Protein AF-A0A1X7SWB5-F1 (afdb_monomer)

Foldseek 3Di:
DVVVVLLVVVVPPVPDDDDDWDWDDDPVVRDIDIDGPDDDDDDDDDDPPVVVVVVVVVVVVVVLVVLSVVLVVVVVDDDPSVVVVVVVVVVVVVVVVVVVVPDPFAAFLQRVCVVPVPDAFAWGWHQFPLGIDTWTWAQDDFPNDGGDTDQDDADVLPVPGDAPPQWDWDDDPSDTDTAHDDDPDQDHDKDWRFLSRRKDQKDKDFDWAWDFFAWQAADLDADDLDPRGSGADFKFKWWDVVTAGFAEEHEAREQQAQAVQQQRRGHLQFPNHPCVVRDRPRRPLRYAYAYLHHDNPNDTGGGDTSPVDIGQQLPPGYPGCNRRSVRPRTRMGMGGHPDIDRIIIMMD

Mean predicted aligned error: 14.78 Å

Secondary structure (DSSP, 8-state):
-HHHHHHHHHTGGG-SS---EEEEEETTTTEEEEEES-------S--TTHHHHHHHHHHHHHHHHHHHHHHHHHTTS-THHHHHHHHHHHHHHHHHHHHSTTSPPPS-HHHHHHH-TTPPSEEEEEEETTEEEEEEEE-S-BTTB--EEP-----TTSTT--PPTTEEEEEETTEEEEEEPP-SS-----EEE--TT--EEEEEE---EEEES---SB--SS----TTS--BSEEEEEETTTTEEEEEEEEPS-SS--GGGT-TTS-TTSTT-SGGGTS-TTTTT-EEEE-----SSS---TT-EEEEEEETSS-S--TT-HHHHT-TTTT-EEEEEEEEE-PPEEE-

pLDDT: mean 79.22, std 22.51, range [33.06, 98.5]

Organism: Amphimedon queenslandica (NCBI:txid400682)

Structure (mmCIF, N/CA/C/O backbone):
data_AF-A0A1X7SWB5-F1
#
_entry.id   AF-A0A1X7SWB5-F1
#
loop_
_atom_site.group_PDB
_atom_site.id
_atom_site.type_symbol
_atom_site.label_atom_id
_atom_site.label_alt_id
_atom_site.label_comp_id
_atom_site.label_asym_id
_atom_site.label_entity_id
_atom_site.label_seq_id
_atom_site.pdbx_PDB_ins_code
_atom_site.Cartn_x
_atom_site.Cartn_y
_atom_site.Cartn_z
_atom_site.occupancy
_atom_site.B_iso_or_equiv
_atom_site.auth_seq_id
_atom_site.auth_comp_id
_atom_site.auth_asym_id
_atom_site.auth_atom_id
_atom_site.pdbx_PDB_model_num
ATOM 1 N N . MET A 1 1 ? 8.456 -14.130 52.427 1.00 37.34 1 MET A N 1
ATOM 2 C CA . MET A 1 1 ? 7.992 -13.916 51.036 1.00 37.34 1 MET A CA 1
ATOM 3 C C . MET A 1 1 ? 6.495 -13.653 50.953 1.00 37.34 1 MET A C 1
ATOM 5 O O . MET A 1 1 ? 6.145 -12.618 50.414 1.00 37.34 1 MET A O 1
ATOM 9 N N . LEU A 1 2 ? 5.621 -14.484 51.538 1.00 33.75 2 LEU A N 1
ATOM 10 C CA . LEU A 1 2 ? 4.165 -14.252 51.505 1.00 33.75 2 LEU A CA 1
ATOM 11 C C . LEU A 1 2 ? 3.734 -12.944 52.208 1.00 33.75 2 LEU A C 1
ATOM 13 O O . LEU A 1 2 ? 2.933 -12.200 51.666 1.00 33.75 2 LEU A O 1
ATOM 17 N N . SER A 1 3 ? 4.354 -12.592 53.343 1.00 36.94 3 SER A N 1
ATOM 18 C CA . SER A 1 3 ? 4.097 -11.319 54.051 1.00 36.94 3 SER A CA 1
ATOM 19 C C . SER A 1 3 ? 4.558 -10.071 53.269 1.00 36.94 3 SER A C 1
ATOM 21 O O . SER A 1 3 ? 3.894 -9.043 53.307 1.00 36.94 3 SER A O 1
ATOM 23 N N . LEU A 1 4 ? 5.640 -10.177 52.479 1.00 37.78 4 LEU A N 1
ATOM 24 C CA . LEU A 1 4 ? 6.082 -9.103 51.571 1.00 37.78 4 LEU A CA 1
ATOM 25 C C . LEU A 1 4 ? 5.166 -8.968 50.347 1.00 37.78 4 LEU A C 1
ATOM 27 O O . LEU A 1 4 ? 4.948 -7.859 49.875 1.00 37.78 4 LEU A O 1
ATOM 31 N N . LEU A 1 5 ? 4.618 -10.082 49.852 1.00 40.25 5 LEU A N 1
ATOM 32 C CA . LEU A 1 5 ? 3.669 -10.090 48.739 1.00 40.25 5 LEU A CA 1
ATOM 33 C C . LEU A 1 5 ? 2.317 -9.494 49.166 1.00 40.25 5 LEU A C 1
ATOM 35 O O . LEU A 1 5 ? 1.750 -8.685 48.445 1.00 40.25 5 LEU A O 1
ATOM 39 N N . ILE A 1 6 ? 1.852 -9.821 50.376 1.00 42.06 6 ILE A N 1
ATOM 40 C CA . ILE A 1 6 ? 0.628 -9.267 50.974 1.00 42.06 6 ILE A CA 1
ATOM 41 C C . ILE A 1 6 ? 0.789 -7.768 51.288 1.00 42.06 6 ILE A C 1
ATOM 43 O O . ILE A 1 6 ? -0.136 -7.004 51.030 1.00 42.06 6 ILE A O 1
ATOM 47 N N . LEU A 1 7 ? 1.959 -7.314 51.764 1.00 40.66 7 LEU A N 1
ATOM 48 C CA . LEU A 1 7 ? 2.229 -5.878 51.953 1.00 40.66 7 LEU A CA 1
ATOM 49 C C . LEU A 1 7 ? 2.340 -5.115 50.622 1.00 40.66 7 LEU A C 1
ATOM 51 O O . LEU A 1 7 ? 1.860 -3.990 50.531 1.00 40.66 7 LEU A O 1
ATOM 55 N N . ALA A 1 8 ? 2.931 -5.719 49.586 1.00 42.25 8 ALA A N 1
ATOM 56 C CA . ALA A 1 8 ? 2.998 -5.118 48.253 1.00 42.25 8 ALA A CA 1
ATOM 57 C C . ALA A 1 8 ? 1.601 -4.967 47.626 1.00 42.25 8 ALA A C 1
ATOM 59 O O . ALA A 1 8 ? 1.303 -3.931 47.038 1.00 42.25 8 ALA A O 1
ATOM 60 N N . ILE A 1 9 ? 0.721 -5.955 47.818 1.00 44.81 9 ILE A N 1
ATOM 61 C CA . ILE A 1 9 ? -0.681 -5.914 47.372 1.00 44.81 9 ILE A CA 1
ATOM 62 C C . ILE A 1 9 ? -1.503 -4.910 48.201 1.00 44.81 9 ILE A C 1
ATOM 64 O O . ILE A 1 9 ? -2.340 -4.208 47.641 1.00 44.81 9 ILE A O 1
ATOM 68 N N . ALA A 1 10 ? -1.225 -4.754 49.500 1.00 42.19 10 ALA A N 1
ATOM 69 C CA . ALA A 1 10 ? -1.857 -3.733 50.345 1.00 42.19 10 ALA A CA 1
ATOM 70 C C . ALA A 1 10 ? -1.461 -2.287 49.970 1.00 42.19 10 ALA A C 1
ATOM 72 O O . ALA A 1 10 ? -2.202 -1.358 50.284 1.00 42.19 10 ALA A O 1
ATOM 73 N N . CYS A 1 11 ? -0.335 -2.093 49.272 1.00 38.53 11 CYS A N 1
ATOM 74 C CA . CYS A 1 11 ? 0.102 -0.794 48.745 1.00 38.53 11 CYS A CA 1
ATOM 75 C C . CYS A 1 11 ? -0.384 -0.499 47.312 1.00 38.53 11 CYS A C 1
ATOM 77 O O . CYS A 1 11 ? -0.235 0.629 46.843 1.00 38.53 11 CYS A O 1
ATOM 79 N N . LEU A 1 12 ? -0.981 -1.469 46.608 1.00 41.03 12 LEU A N 1
ATOM 80 C CA . LEU A 1 12 ? -1.538 -1.267 45.265 1.00 41.03 12 LEU A CA 1
ATOM 81 C C . LEU A 1 12 ? -2.794 -0.360 45.172 1.00 41.03 12 LEU A C 1
ATOM 83 O O . LEU A 1 12 ? -2.977 0.225 44.104 1.00 41.03 12 LEU A O 1
ATOM 87 N N . PRO A 1 13 ? -3.648 -0.158 46.205 1.00 41.66 13 PRO A N 1
ATOM 88 C CA . PRO A 1 13 ? -4.885 0.613 46.033 1.00 41.66 13 PRO A CA 1
ATOM 89 C C . PRO A 1 13 ? -4.724 2.135 45.903 1.00 41.66 13 PRO A C 1
ATOM 91 O O . PRO A 1 13 ? -5.730 2.820 45.759 1.00 41.66 13 PRO A O 1
ATOM 94 N N . GLN A 1 14 ? -3.515 2.704 45.960 1.00 43.91 14 GLN A N 1
ATOM 95 C CA . GLN A 1 14 ? -3.323 4.162 45.826 1.00 43.91 14 GLN A CA 1
ATOM 96 C C . GLN A 1 14 ? -2.801 4.608 44.453 1.00 43.91 14 GLN A C 1
ATOM 98 O O . GLN A 1 14 ? -2.403 5.755 44.274 1.00 43.91 14 GLN A O 1
ATOM 103 N N . PHE A 1 15 ? -2.867 3.725 43.455 1.00 37.31 15 PHE A N 1
ATOM 104 C CA . PHE A 1 15 ? -2.502 4.007 42.067 1.00 37.31 15 PHE A CA 1
ATOM 105 C C . PHE A 1 15 ? -3.704 4.377 41.183 1.00 37.31 15 PHE A C 1
ATOM 107 O O . PHE A 1 15 ? -3.764 3.946 40.040 1.00 37.31 15 PHE A O 1
ATOM 114 N N . ILE A 1 16 ? -4.679 5.166 41.649 1.00 36.00 16 ILE A N 1
ATOM 115 C CA . ILE A 1 16 ? -5.687 5.728 40.733 1.00 36.00 16 ILE A CA 1
ATOM 116 C C . ILE A 1 16 ? -5.974 7.193 41.086 1.00 36.00 16 ILE A C 1
ATOM 118 O O . ILE A 1 16 ? -6.486 7.506 42.154 1.00 36.00 16 ILE A O 1
ATOM 122 N N . SER A 1 17 ? -5.681 8.054 40.105 1.00 35.78 17 SER A N 1
ATOM 123 C CA . SER A 1 17 ? -6.083 9.459 39.954 1.00 35.78 17 SER A CA 1
ATOM 124 C C . SER A 1 17 ? -5.256 10.544 40.666 1.00 35.78 17 SER A C 1
ATOM 126 O O . SER A 1 17 ? -5.430 10.846 41.840 1.00 35.78 17 SER A O 1
ATOM 128 N N . SER A 1 18 ? -4.445 11.231 39.849 1.00 39.56 18 SER A N 1
ATOM 129 C CA . SER A 1 18 ? -4.150 12.675 39.910 1.00 39.56 18 SER A CA 1
ATOM 130 C C . SER A 1 18 ? -3.742 13.285 41.262 1.00 39.56 18 SER A C 1
ATOM 132 O O . SER A 1 18 ? -4.597 13.804 41.975 1.00 39.56 18 SER A O 1
ATOM 134 N N . SER A 1 19 ? -2.442 13.356 41.576 1.00 41.44 19 SER A N 1
ATOM 135 C CA . SER A 1 19 ? -1.805 14.524 42.236 1.00 41.44 19 SER A CA 1
ATOM 136 C C . SER A 1 19 ? -0.319 14.288 42.546 1.00 41.44 19 SER A C 1
ATOM 138 O O . SER A 1 19 ? 0.142 13.155 42.643 1.00 41.44 19 SER A O 1
ATOM 140 N N . ASN A 1 20 ? 0.426 15.393 42.672 1.00 43.00 20 ASN A N 1
ATOM 141 C CA . ASN A 1 20 ? 1.856 15.495 42.992 1.00 43.00 20 ASN A CA 1
ATOM 142 C C . ASN A 1 20 ? 2.214 14.910 44.379 1.00 43.00 20 ASN A C 1
ATOM 144 O O . ASN A 1 20 ? 2.550 15.652 45.306 1.00 43.00 20 ASN A O 1
ATOM 148 N N . LEU A 1 21 ? 2.136 13.587 44.530 1.00 40.03 21 LEU A N 1
ATOM 149 C CA . LEU A 1 21 ? 2.588 12.852 45.710 1.00 40.03 21 LEU A CA 1
ATOM 150 C C . LEU A 1 21 ? 3.984 12.268 45.465 1.00 40.03 21 LEU A C 1
ATOM 152 O O . LEU A 1 21 ? 4.168 11.429 44.584 1.00 40.03 21 LEU A O 1
ATOM 156 N N . ALA A 1 22 ? 4.959 12.676 46.277 1.00 39.06 22 ALA A N 1
ATOM 157 C CA . ALA A 1 22 ? 6.242 11.984 46.376 1.00 39.06 22 ALA A CA 1
ATOM 158 C C . ALA A 1 22 ? 6.175 10.954 47.514 1.00 39.06 22 ALA A C 1
ATOM 160 O O . ALA A 1 22 ? 5.740 11.278 48.624 1.00 39.06 22 ALA A O 1
ATOM 161 N N . LEU A 1 23 ? 6.595 9.719 47.224 1.00 46.09 23 LEU A N 1
ATOM 162 C CA . LEU A 1 23 ? 6.609 8.595 48.161 1.00 46.09 23 LEU A CA 1
ATOM 163 C C . LEU A 1 23 ? 8.049 8.189 48.478 1.00 46.09 23 LEU A C 1
ATOM 165 O O . LEU A 1 23 ? 8.860 8.019 47.566 1.00 46.09 23 LEU A O 1
ATOM 169 N N . THR A 1 24 ? 8.337 7.962 49.760 1.00 41.62 24 THR A N 1
ATOM 170 C CA . THR A 1 24 ? 9.624 7.422 50.221 1.00 41.62 24 THR A CA 1
ATOM 171 C C . THR A 1 24 ? 9.372 6.201 51.101 1.00 41.62 24 THR A C 1
ATOM 173 O O . THR A 1 24 ? 8.530 6.243 52.000 1.00 41.62 24 THR A O 1
ATOM 176 N N . PHE A 1 25 ? 10.088 5.105 50.834 1.00 43.41 25 PHE A N 1
ATOM 177 C CA . PHE A 1 25 ? 9.959 3.843 51.565 1.00 43.41 25 PHE A CA 1
ATOM 178 C C . PHE A 1 25 ? 11.136 3.632 52.521 1.00 43.41 25 PHE A C 1
ATOM 180 O O . PHE A 1 25 ? 12.290 3.672 52.091 1.00 43.41 25 PHE A O 1
ATOM 187 N N . ASP A 1 26 ? 10.836 3.358 53.794 1.00 45.94 26 ASP A N 1
ATOM 188 C CA . ASP A 1 26 ? 11.818 2.894 54.777 1.00 45.94 26 ASP A CA 1
ATOM 189 C C . ASP A 1 26 ? 11.627 1.393 55.044 1.00 45.94 26 ASP A C 1
ATOM 191 O O . ASP A 1 26 ? 10.731 0.961 55.778 1.00 45.94 26 ASP A O 1
ATOM 195 N N . ALA A 1 27 ? 12.508 0.598 54.434 1.00 36.53 27 ALA A N 1
ATOM 196 C CA . ALA A 1 27 ? 12.509 -0.858 54.518 1.00 36.53 27 ALA A CA 1
ATOM 197 C C . ALA A 1 27 ? 12.850 -1.402 55.914 1.00 36.53 27 ALA A C 1
ATOM 199 O O . ALA A 1 27 ? 12.531 -2.554 56.203 1.00 36.53 27 ALA A O 1
ATOM 200 N N . ALA A 1 28 ? 13.504 -0.615 56.775 1.00 38.19 28 ALA A N 1
ATOM 201 C CA . ALA A 1 28 ? 13.901 -1.068 58.107 1.00 38.19 28 ALA A CA 1
ATOM 202 C C . ALA A 1 28 ? 12.726 -1.040 59.093 1.00 38.19 28 ALA A C 1
ATOM 204 O O . ALA A 1 28 ? 12.646 -1.881 59.987 1.00 38.19 28 ALA A O 1
ATOM 205 N N . ASN A 1 29 ? 11.796 -0.104 58.895 1.00 46.31 29 ASN A N 1
ATOM 206 C CA . ASN A 1 29 ? 10.676 0.135 59.803 1.00 46.31 29 ASN A CA 1
ATOM 207 C C . ASN A 1 29 ? 9.313 -0.277 59.226 1.00 46.31 29 ASN A C 1
ATOM 209 O O . ASN A 1 29 ? 8.300 -0.152 59.911 1.00 46.31 29 ASN A O 1
ATOM 213 N N . ASN A 1 30 ? 9.271 -0.793 57.990 1.00 47.59 30 ASN A N 1
ATOM 214 C CA . ASN A 1 30 ? 8.039 -1.143 57.269 1.00 47.59 30 ASN A CA 1
ATOM 215 C C . ASN A 1 30 ? 7.021 0.012 57.216 1.00 47.59 30 ASN A C 1
ATOM 217 O O . ASN A 1 30 ? 5.810 -0.204 57.282 1.00 47.59 30 ASN A O 1
ATOM 221 N N . THR A 1 31 ? 7.512 1.244 57.096 1.00 38.72 31 THR A N 1
ATOM 222 C CA . THR A 1 31 ? 6.690 2.459 57.060 1.00 38.72 31 THR A CA 1
ATOM 223 C C . THR A 1 31 ? 6.744 3.115 55.687 1.00 38.72 31 THR A C 1
ATOM 225 O O . THR A 1 31 ? 7.818 3.288 55.109 1.00 38.72 31 THR A O 1
ATOM 228 N N . CYS A 1 32 ? 5.573 3.501 55.178 1.00 39.19 32 CYS A N 1
ATOM 229 C CA . CYS A 1 32 ? 5.425 4.301 53.964 1.00 39.19 32 CYS A CA 1
ATOM 230 C C . CYS A 1 32 ? 4.983 5.716 54.340 1.00 39.19 32 CYS A C 1
ATOM 232 O O . CYS A 1 32 ? 4.024 5.877 55.097 1.00 39.19 32 CYS A O 1
ATOM 234 N N . THR A 1 33 ? 5.647 6.729 53.786 1.00 41.75 33 THR A N 1
ATOM 235 C CA . THR A 1 33 ? 5.309 8.137 54.026 1.00 41.75 33 THR A CA 1
ATOM 236 C C . THR A 1 33 ? 4.978 8.824 52.708 1.00 41.75 33 THR A C 1
ATOM 238 O O . THR A 1 33 ? 5.730 8.720 51.738 1.00 41.75 33 THR A O 1
ATOM 241 N N . ALA A 1 34 ? 3.853 9.538 52.685 1.00 42.00 34 ALA A N 1
ATOM 242 C CA . ALA A 1 34 ? 3.392 10.321 51.545 1.00 42.00 34 ALA A CA 1
ATOM 243 C C . ALA A 1 34 ? 3.387 11.812 51.897 1.00 42.00 34 ALA A C 1
ATOM 245 O O . ALA A 1 34 ? 2.926 12.189 52.975 1.00 42.00 34 ALA A O 1
ATOM 246 N N . ALA A 1 35 ? 3.867 12.662 50.986 1.00 39.84 35 ALA A N 1
ATOM 247 C CA . ALA A 1 35 ? 3.796 14.116 51.123 1.00 39.84 35 ALA A CA 1
ATOM 248 C C . ALA A 1 35 ? 3.040 14.746 49.933 1.00 39.84 35 ALA A C 1
ATOM 250 O O . ALA A 1 35 ? 3.448 14.568 48.785 1.00 39.84 35 ALA A O 1
ATOM 251 N N . CYS A 1 36 ? 1.958 15.495 50.215 1.00 39.06 36 CYS A N 1
ATOM 252 C CA . CYS A 1 36 ? 1.241 16.358 49.253 1.00 39.06 36 CYS A CA 1
ATOM 253 C C . CYS A 1 36 ? 1.856 17.765 49.297 1.00 39.06 36 CYS A C 1
ATOM 255 O O . CYS A 1 36 ? 1.872 18.384 50.358 1.00 39.06 36 CYS A O 1
ATOM 257 N N . THR A 1 37 ? 2.347 18.296 48.172 1.00 42.38 37 THR A N 1
ATOM 258 C CA . THR A 1 37 ? 2.946 19.650 48.131 1.00 42.38 37 THR A CA 1
ATOM 259 C C . THR A 1 37 ? 1.948 20.776 47.850 1.00 42.38 37 THR A C 1
ATOM 261 O O . THR A 1 37 ? 2.285 21.931 48.079 1.00 42.38 37 THR A O 1
ATOM 264 N N . THR A 1 38 ? 0.715 20.491 47.417 1.00 43.03 38 THR A N 1
ATOM 265 C CA . THR A 1 38 ? -0.339 21.511 47.227 1.00 43.03 38 THR A CA 1
ATOM 266 C C . THR A 1 38 ? -1.734 20.899 47.373 1.00 43.03 38 THR A C 1
ATOM 268 O O . THR A 1 38 ? -2.339 20.447 46.410 1.00 43.03 38 THR A O 1
ATOM 271 N N . CYS A 1 39 ? -2.260 20.892 48.593 1.00 35.34 39 CYS A N 1
ATOM 272 C CA . CYS A 1 39 ? -3.653 20.560 48.866 1.00 35.34 39 CYS A CA 1
ATOM 273 C C . CYS A 1 39 ? -4.305 21.844 49.422 1.00 35.34 39 CYS A C 1
ATOM 275 O O . CYS A 1 39 ? -4.281 22.091 50.623 1.00 35.34 39 CYS A O 1
ATOM 277 N N . GLY A 1 40 ? -4.745 22.734 48.524 1.00 33.09 40 GLY A N 1
ATOM 278 C CA . GLY A 1 40 ? -5.444 23.971 48.876 1.00 33.09 40 GLY A CA 1
ATOM 279 C C . GLY A 1 40 ? -6.948 23.731 48.952 1.00 33.09 40 GLY A C 1
ATOM 280 O O . GLY A 1 40 ? -7.553 23.349 47.951 1.00 33.09 40 GLY A O 1
ATOM 281 N N . ASP A 1 41 ? -7.536 23.964 50.124 1.00 38.12 41 ASP A N 1
ATOM 282 C CA . ASP A 1 41 ? -8.984 23.951 50.328 1.00 38.12 41 ASP A CA 1
ATOM 283 C C . ASP A 1 41 ? -9.657 24.971 49.401 1.00 38.12 41 ASP A C 1
ATOM 285 O O . ASP A 1 41 ? -9.478 26.181 49.549 1.00 38.12 41 ASP A O 1
ATOM 289 N N . THR A 1 42 ? -10.479 24.499 48.468 1.00 33.06 42 THR A N 1
ATOM 290 C CA . THR A 1 42 ? -11.517 25.334 47.857 1.00 33.06 42 THR A CA 1
ATOM 291 C C . THR A 1 42 ? -12.845 24.607 47.934 1.00 33.06 42 THR A C 1
ATOM 293 O O . THR A 1 42 ? -13.011 23.473 47.494 1.00 33.06 42 THR A O 1
ATOM 296 N N . SER A 1 43 ? -13.771 25.277 48.605 1.00 39.16 43 SER A N 1
ATOM 297 C CA . SER A 1 43 ? -15.124 24.839 48.865 1.00 39.16 43 SER A CA 1
ATOM 298 C C . SER A 1 43 ? -16.061 25.223 47.721 1.00 39.16 43 SER A C 1
ATOM 300 O O . SER A 1 43 ? -15.905 26.261 47.083 1.00 39.16 43 SER A O 1
ATOM 302 N N . ASN A 1 44 ? -17.104 24.401 47.627 1.00 36.50 44 ASN A N 1
ATOM 303 C CA . ASN A 1 44 ? -18.472 24.677 47.201 1.00 36.50 44 ASN A CA 1
ATOM 304 C C . ASN A 1 44 ? -18.962 24.321 45.788 1.00 36.50 44 ASN A C 1
ATOM 306 O O . ASN A 1 44 ? -18.436 24.729 44.759 1.00 36.50 44 ASN A O 1
ATOM 310 N N . THR A 1 45 ? -20.143 23.694 45.885 1.00 40.00 45 THR A N 1
ATOM 311 C CA . THR A 1 45 ? -21.288 23.546 44.977 1.00 40.00 45 THR A CA 1
ATOM 312 C C . THR A 1 45 ? -21.305 22.367 43.994 1.00 40.00 45 THR A C 1
ATOM 314 O O . THR A 1 45 ? -20.424 22.213 43.163 1.00 40.00 45 THR A O 1
ATOM 317 N N . ASP A 1 46 ? -22.382 21.576 44.147 1.00 36.16 46 ASP A N 1
ATOM 318 C CA . ASP A 1 46 ? -22.921 20.491 43.305 1.00 36.16 46 ASP A CA 1
ATOM 319 C C . ASP A 1 46 ? -22.448 19.046 43.565 1.00 36.16 46 ASP A C 1
ATOM 321 O O . ASP A 1 46 ? -21.763 18.439 42.749 1.00 36.16 46 ASP A O 1
ATOM 325 N N . ALA A 1 47 ? -22.870 18.435 44.687 1.00 35.59 47 ALA A N 1
ATOM 326 C CA . ALA A 1 47 ? -22.632 17.001 44.937 1.00 35.59 47 ALA A CA 1
ATOM 327 C C . ALA A 1 47 ? -23.555 16.357 46.004 1.00 35.59 47 ALA A C 1
ATOM 329 O O . ALA A 1 47 ? -23.058 15.715 46.928 1.00 35.59 47 ALA A O 1
ATOM 330 N N . SER A 1 48 ? -24.889 16.494 45.940 1.00 42.75 48 SER A N 1
ATOM 331 C CA . SER A 1 48 ? -25.745 15.800 46.934 1.00 42.75 48 SER A CA 1
ATOM 332 C C . SER A 1 48 ? -25.959 14.306 46.652 1.00 42.75 48 SER A C 1
ATOM 334 O O . SER A 1 48 ? -26.306 13.591 47.582 1.00 42.75 48 SER A O 1
ATOM 336 N N . ASN A 1 49 ? -25.711 13.818 45.427 1.00 43.78 49 ASN A N 1
ATOM 337 C CA . ASN A 1 49 ? -25.744 12.376 45.126 1.00 43.78 49 ASN A CA 1
ATOM 338 C C . ASN A 1 49 ? -24.354 11.726 45.274 1.00 43.78 49 ASN A C 1
ATOM 340 O O . ASN A 1 49 ? -24.225 10.714 45.951 1.00 43.78 49 ASN A O 1
ATOM 344 N N . ASN A 1 50 ? -23.285 12.385 44.804 1.00 42.75 50 ASN A N 1
ATOM 345 C CA . ASN A 1 50 ? -21.913 11.861 44.928 1.00 42.75 50 ASN A CA 1
ATOM 346 C C . ASN A 1 50 ? -21.427 11.731 46.384 1.00 42.75 50 ASN A C 1
ATOM 348 O O . ASN A 1 50 ? -20.544 10.928 46.676 1.00 42.75 50 ASN A O 1
ATOM 352 N N . GLY A 1 51 ? -21.969 12.527 47.313 1.00 41.31 51 GLY A N 1
ATOM 353 C CA . GLY A 1 51 ? -21.600 12.454 48.728 1.00 41.31 51 GLY A CA 1
ATOM 354 C C . GLY A 1 51 ? -22.069 11.167 49.410 1.00 41.31 51 GLY A C 1
ATOM 355 O O . GLY A 1 51 ? -21.373 10.661 50.287 1.00 41.31 51 GLY A O 1
ATOM 356 N N . GLN A 1 52 ? -23.217 10.627 48.999 1.00 44.53 52 GLN A N 1
ATOM 357 C CA . GLN A 1 52 ? -23.778 9.397 49.560 1.00 44.53 52 GLN A CA 1
ATOM 358 C C . GLN A 1 52 ? -23.038 8.168 49.012 1.00 44.53 52 GLN A C 1
ATOM 360 O O . GLN A 1 52 ? -22.638 7.297 49.784 1.00 44.53 52 GLN A O 1
ATOM 365 N N . ASP A 1 53 ? -22.713 8.193 47.720 1.00 45.25 53 ASP A N 1
ATOM 366 C CA . ASP A 1 53 ? -21.988 7.122 47.030 1.00 45.25 53 ASP A CA 1
ATOM 367 C C . ASP A 1 53 ? -20.523 7.017 47.495 1.00 45.25 53 ASP A C 1
ATOM 369 O O . ASP A 1 53 ? -20.009 5.925 47.742 1.00 45.25 53 ASP A O 1
ATOM 373 N N . ILE A 1 54 ? -19.848 8.152 47.731 1.00 47.34 54 ILE A N 1
ATOM 374 C CA . ILE A 1 54 ? -18.488 8.178 48.306 1.00 47.34 54 ILE A CA 1
ATOM 375 C C . ILE A 1 54 ? -18.473 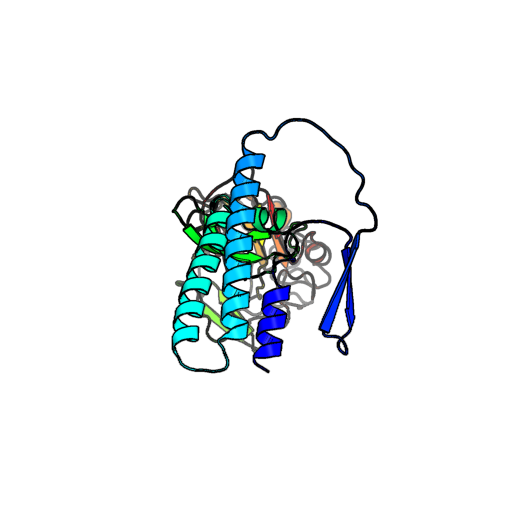7.617 49.734 1.00 47.34 54 ILE A C 1
ATOM 377 O O . ILE A 1 54 ? -17.497 6.982 50.139 1.00 47.34 54 ILE A O 1
ATOM 381 N N . GLN A 1 55 ? -19.526 7.848 50.520 1.00 48.12 55 GLN A N 1
ATOM 382 C CA . GLN A 1 55 ? -19.627 7.302 51.877 1.00 48.12 55 GLN A CA 1
ATOM 383 C C . GLN A 1 55 ? -19.880 5.794 51.861 1.00 48.12 55 GLN A C 1
ATOM 385 O O . GLN A 1 55 ? -19.305 5.074 52.680 1.00 48.12 55 GLN A O 1
ATOM 390 N N . GLU A 1 56 ? -20.652 5.304 50.893 1.00 50.81 56 GLU A N 1
ATOM 391 C CA . GLU A 1 56 ? -20.877 3.873 50.701 1.00 50.81 56 GLU A CA 1
ATOM 392 C C . GLU A 1 56 ? -19.590 3.152 50.265 1.00 50.81 56 GLU A C 1
ATOM 394 O O . GLU A 1 56 ? -19.232 2.115 50.827 1.00 50.81 56 GLU A O 1
ATOM 399 N N . ILE A 1 57 ? -18.817 3.748 49.349 1.00 53.03 57 ILE A N 1
ATOM 400 C CA . ILE A 1 57 ? -17.495 3.243 48.942 1.00 53.03 57 ILE A CA 1
ATOM 401 C C . ILE A 1 57 ? -16.527 3.233 50.131 1.00 53.03 57 ILE A C 1
ATOM 403 O O . ILE A 1 57 ? -15.837 2.238 50.355 1.00 53.03 57 ILE A O 1
ATOM 407 N N . LYS A 1 58 ? -16.499 4.297 50.945 1.00 51.12 58 LYS A N 1
ATOM 408 C CA . LYS A 1 58 ? -15.676 4.350 52.166 1.00 51.12 58 LYS A CA 1
ATOM 409 C C . LYS A 1 58 ? -16.055 3.260 53.164 1.00 51.12 58 LYS A C 1
ATOM 411 O O . LYS A 1 58 ? -15.166 2.647 53.750 1.00 51.12 58 LYS A O 1
ATOM 416 N N . GLN A 1 59 ? -17.346 2.995 53.357 1.00 57.06 59 GLN A N 1
ATOM 417 C CA . GLN A 1 59 ? -17.805 1.915 54.232 1.00 57.06 59 GLN A CA 1
ATOM 418 C C . GLN A 1 59 ? -17.383 0.540 53.713 1.00 57.06 59 GLN A C 1
ATOM 420 O O . GLN A 1 59 ? -16.848 -0.253 54.490 1.00 57.06 59 GLN A O 1
ATOM 425 N N . LYS A 1 60 ? -17.542 0.279 52.410 1.00 54.34 60 LYS A N 1
ATOM 426 C CA . LYS A 1 60 ? -17.109 -0.979 51.780 1.00 54.34 60 LYS A CA 1
ATOM 427 C C . LYS A 1 60 ? -15.595 -1.172 51.905 1.00 54.34 60 LYS A C 1
ATOM 429 O O . LYS A 1 60 ? -15.138 -2.231 52.328 1.00 54.34 60 LYS A O 1
ATOM 434 N N . MET A 1 61 ? -14.815 -0.121 51.656 1.00 52.06 61 MET A N 1
ATOM 435 C CA . MET A 1 61 ? -13.355 -0.153 51.768 1.00 52.06 61 MET A CA 1
ATOM 436 C C . MET A 1 61 ? -12.882 -0.382 53.213 1.00 52.06 61 MET A C 1
ATOM 438 O O . MET A 1 61 ? -11.980 -1.183 53.450 1.00 52.06 61 MET A O 1
ATOM 442 N N . ASN A 1 62 ? -13.533 0.245 54.196 1.00 52.59 62 ASN A N 1
ATOM 443 C CA . ASN A 1 62 ? -13.255 0.006 55.615 1.00 52.59 62 ASN A CA 1
ATOM 444 C C . ASN A 1 62 ? -13.582 -1.437 56.037 1.00 52.59 62 ASN A C 1
ATOM 446 O O . ASN A 1 62 ? -12.841 -2.024 56.827 1.00 52.59 62 ASN A O 1
ATOM 450 N N . GLY A 1 63 ? -14.648 -2.027 55.487 1.00 60.56 63 GLY A N 1
ATOM 451 C CA . GLY A 1 63 ? -14.996 -3.435 55.702 1.00 60.56 63 GLY A CA 1
ATOM 452 C C . GLY A 1 63 ? -13.925 -4.395 55.175 1.00 60.56 63 GLY A C 1
ATOM 453 O O . GLY A 1 63 ? -13.538 -5.340 55.868 1.00 60.56 63 GLY A O 1
ATOM 454 N N . ILE A 1 64 ? -13.371 -4.105 53.995 1.00 54.19 64 ILE A N 1
ATOM 455 C CA . ILE A 1 64 ? -12.275 -4.881 53.395 1.00 54.19 64 ILE A CA 1
ATOM 456 C C . ILE A 1 64 ? -11.002 -4.771 54.243 1.00 54.19 64 ILE A C 1
ATOM 458 O O . ILE A 1 64 ? -10.377 -5.786 54.551 1.00 54.19 64 ILE A O 1
ATOM 462 N N . ILE A 1 65 ? -10.645 -3.563 54.690 1.00 55.44 65 ILE A N 1
ATOM 463 C CA . ILE A 1 65 ? -9.475 -3.330 55.555 1.00 55.44 65 ILE A CA 1
ATOM 464 C C . ILE A 1 65 ? -9.610 -4.093 56.880 1.00 55.44 65 ILE A C 1
ATOM 466 O O . ILE A 1 65 ? -8.655 -4.728 57.330 1.00 55.44 65 ILE A O 1
ATOM 470 N N . SER A 1 66 ? -10.799 -4.076 57.487 1.00 59.03 66 SER A N 1
ATOM 471 C CA . SER A 1 66 ? -11.076 -4.815 58.722 1.00 59.03 66 SER A CA 1
ATOM 472 C C . SER A 1 66 ? -10.941 -6.329 58.526 1.00 59.03 66 SER A C 1
ATOM 474 O O . SER A 1 66 ? -10.306 -7.000 59.342 1.00 59.03 66 SER A O 1
ATOM 476 N N . SER A 1 67 ? -11.445 -6.854 57.408 1.00 55.59 67 SER A N 1
ATOM 477 C CA . SER A 1 67 ? -11.366 -8.281 57.069 1.00 55.59 67 SER A CA 1
ATOM 478 C C . SER A 1 67 ? -9.924 -8.728 56.794 1.00 55.59 67 SER A C 1
ATOM 480 O O . SER A 1 67 ? -9.474 -9.749 57.313 1.00 55.59 67 SER A O 1
ATOM 482 N N . LEU A 1 68 ? -9.146 -7.916 56.068 1.00 53.97 68 LEU A N 1
ATOM 483 C CA . LEU A 1 68 ? -7.714 -8.142 55.827 1.00 53.97 68 LEU A CA 1
ATOM 484 C C . LEU A 1 68 ? -6.897 -8.125 57.125 1.00 53.97 68 LEU A C 1
ATOM 486 O O . LEU A 1 68 ? -5.976 -8.928 57.284 1.00 53.97 68 LEU A O 1
ATOM 490 N N . SER A 1 69 ? -7.241 -7.240 58.065 1.00 54.38 69 SER A N 1
ATOM 491 C CA . SER A 1 69 ? -6.606 -7.191 59.387 1.00 54.38 69 SER A CA 1
ATOM 492 C C . SER A 1 69 ? -6.871 -8.469 60.184 1.00 54.38 69 SER A C 1
ATOM 494 O O . SER A 1 69 ? -5.944 -9.033 60.764 1.00 54.38 69 SER A O 1
ATOM 496 N N . HIS A 1 70 ? -8.104 -8.978 60.150 1.00 53.53 70 HIS A N 1
ATOM 497 C CA . HIS A 1 70 ? -8.461 -10.234 60.808 1.00 53.53 70 HIS A CA 1
ATOM 498 C C . HIS A 1 70 ? -7.757 -11.448 60.187 1.00 53.53 70 HIS A C 1
ATOM 500 O O . HIS A 1 70 ? -7.278 -12.325 60.906 1.00 53.53 70 HIS A O 1
ATOM 506 N N . ILE A 1 71 ? -7.618 -11.495 58.861 1.00 52.78 71 ILE A N 1
ATOM 507 C CA . ILE A 1 71 ? -6.895 -12.576 58.175 1.00 52.78 71 ILE A CA 1
ATOM 508 C C . ILE A 1 71 ? -5.396 -12.509 58.480 1.00 52.78 71 ILE A C 1
ATOM 510 O O . ILE A 1 71 ? -4.789 -13.547 58.731 1.00 52.78 71 ILE A O 1
ATOM 514 N N . LYS A 1 72 ? -4.794 -11.313 58.535 1.00 50.19 72 LYS A N 1
ATOM 515 C CA . LYS A 1 72 ? -3.392 -11.127 58.952 1.00 50.19 72 LYS A CA 1
ATOM 516 C C . LYS A 1 72 ? -3.129 -11.718 60.339 1.00 50.19 72 LYS A C 1
ATOM 518 O O . LYS A 1 72 ? -2.075 -12.312 60.552 1.00 50.19 72 LYS A O 1
ATOM 523 N N . GLU A 1 73 ? -4.077 -11.574 61.259 1.00 52.66 73 GLU A N 1
ATOM 524 C CA . GLU A 1 73 ? -3.993 -12.157 62.601 1.00 52.66 73 GLU A CA 1
ATOM 525 C C . GLU A 1 73 ? -4.232 -13.680 62.602 1.00 52.66 73 GLU A C 1
ATOM 527 O O . GLU A 1 73 ? -3.642 -14.396 63.410 1.00 52.66 73 GLU A O 1
ATOM 532 N N . THR A 1 74 ? -5.022 -14.200 61.655 1.00 51.16 74 THR A N 1
ATOM 533 C CA . THR A 1 74 ? -5.448 -15.615 61.604 1.00 51.16 74 THR A CA 1
ATOM 534 C C . THR A 1 74 ? -4.560 -16.506 60.710 1.00 51.16 74 THR A C 1
ATOM 536 O O . THR A 1 74 ? -4.500 -17.721 60.905 1.00 51.16 74 THR A O 1
ATOM 539 N N . ALA A 1 75 ? -3.785 -15.935 59.779 1.00 46.16 75 ALA A N 1
ATOM 540 C CA . ALA A 1 75 ? -2.986 -16.631 58.754 1.00 46.16 75 ALA A CA 1
ATOM 541 C C . ALA A 1 75 ? -1.796 -17.472 59.272 1.00 46.16 75 ALA A C 1
ATOM 543 O O . ALA A 1 75 ? -0.984 -17.954 58.481 1.00 46.16 75 ALA A O 1
ATOM 544 N N . THR A 1 76 ? -1.700 -17.706 60.582 1.00 50.28 76 THR A N 1
ATOM 545 C CA . THR A 1 76 ? -0.756 -18.682 61.147 1.00 50.28 76 THR A CA 1
ATOM 546 C C . THR A 1 76 ? -1.340 -20.107 61.163 1.00 50.28 76 THR A C 1
ATOM 548 O O . THR A 1 76 ? -0.597 -21.054 61.404 1.00 50.28 76 THR A O 1
ATOM 551 N N . SER A 1 77 ? -2.638 -20.317 60.878 1.00 46.44 77 SER A N 1
ATOM 552 C CA . SER A 1 77 ? -3.237 -21.662 60.924 1.00 46.44 77 SER A CA 1
ATOM 553 C C . SER A 1 77 ? -4.401 -21.886 59.943 1.00 46.44 77 SER A C 1
ATOM 555 O O . SER A 1 77 ? -5.497 -21.367 60.119 1.00 46.44 77 SER A O 1
ATOM 557 N N . ASN A 1 78 ? -4.146 -22.786 58.986 1.00 49.72 78 ASN A N 1
ATOM 558 C CA . ASN A 1 78 ? -5.081 -23.652 58.252 1.00 49.72 78 ASN A CA 1
ATOM 559 C C . ASN A 1 78 ? -5.975 -23.067 57.133 1.00 49.72 78 ASN A C 1
ATOM 561 O O . ASN A 1 78 ? -6.372 -21.909 57.111 1.00 49.72 78 ASN A O 1
ATOM 565 N N . ALA A 1 79 ? -6.286 -23.955 56.179 1.00 51.19 79 ALA A N 1
ATOM 566 C CA . ALA A 1 79 ? -6.852 -23.748 54.839 1.00 51.19 79 ALA A CA 1
ATOM 567 C C . ALA A 1 79 ? -8.179 -22.958 54.715 1.00 51.19 79 ALA A C 1
ATOM 569 O O . ALA A 1 79 ? -8.625 -22.728 53.593 1.00 51.19 79 ALA A O 1
ATOM 570 N N . GLY A 1 80 ? -8.791 -22.507 55.816 1.00 51.03 80 GLY A N 1
ATOM 571 C CA . GLY A 1 80 ? -9.979 -21.642 55.795 1.00 51.03 80 GLY A CA 1
ATOM 572 C C . GLY A 1 80 ? -9.687 -20.236 55.260 1.00 51.03 80 GLY A C 1
ATOM 573 O O . GLY A 1 80 ? -10.450 -19.720 54.452 1.00 51.03 80 GLY A O 1
ATOM 574 N N . ALA A 1 81 ? -8.511 -19.682 55.582 1.00 54.75 81 ALA A N 1
ATOM 575 C CA . ALA A 1 81 ? -8.098 -18.353 55.120 1.00 54.75 81 ALA A CA 1
ATOM 576 C C . ALA A 1 81 ? -7.975 -18.244 53.585 1.00 54.75 81 ALA A C 1
ATOM 578 O O . ALA A 1 81 ? -8.077 -17.153 53.038 1.00 54.75 81 ALA A O 1
ATOM 579 N N . ILE A 1 82 ? -7.774 -19.362 52.874 1.00 53.00 82 ILE A N 1
ATOM 580 C CA . ILE A 1 82 ? -7.697 -19.384 51.403 1.00 53.00 82 ILE A CA 1
ATOM 581 C C . ILE A 1 82 ? -9.081 -19.178 50.778 1.00 53.00 82 ILE A C 1
ATOM 583 O O . ILE A 1 82 ? -9.188 -18.498 49.761 1.00 53.00 82 ILE A O 1
ATOM 587 N N . ASN A 1 83 ? -10.135 -19.728 51.387 1.00 49.62 83 ASN A N 1
ATOM 588 C CA . ASN A 1 83 ? -11.500 -19.566 50.888 1.00 49.62 83 ASN A CA 1
ATOM 589 C C . ASN A 1 83 ? -12.010 -18.136 51.130 1.00 49.62 83 ASN A C 1
ATOM 591 O O . ASN A 1 83 ? -12.667 -17.565 50.267 1.00 49.62 83 ASN A O 1
ATOM 595 N N . ASP A 1 84 ? -11.612 -17.526 52.249 1.00 54.06 84 ASP A N 1
ATOM 596 C CA . ASP A 1 84 ? -11.909 -16.121 52.548 1.00 54.06 84 ASP A CA 1
ATOM 597 C C . ASP A 1 84 ? -11.123 -15.159 51.636 1.00 54.06 84 ASP A C 1
ATOM 599 O O . ASP A 1 84 ? -11.660 -14.148 51.189 1.00 54.06 84 ASP A O 1
ATOM 603 N N . ILE A 1 85 ? -9.873 -15.492 51.276 1.00 56.97 85 ILE A N 1
ATOM 604 C CA . ILE A 1 85 ? -9.107 -14.760 50.250 1.00 56.97 85 ILE A CA 1
ATOM 605 C C . ILE A 1 85 ? -9.777 -14.876 48.874 1.00 56.97 85 ILE A C 1
ATOM 607 O O . ILE A 1 85 ? -9.821 -13.888 48.145 1.00 56.97 85 ILE A O 1
ATOM 611 N N . LEU A 1 86 ? -10.301 -16.052 48.511 1.00 48.91 86 LEU A N 1
ATOM 612 C CA . LEU A 1 86 ? -10.978 -16.263 47.230 1.00 48.91 86 LEU A CA 1
ATOM 613 C C . LEU A 1 86 ? -12.252 -15.409 47.120 1.00 48.91 86 LEU A C 1
ATOM 615 O O . LEU A 1 86 ? -12.429 -14.727 46.116 1.00 48.91 86 LEU A O 1
ATOM 619 N N . LEU A 1 87 ? -13.064 -15.366 48.181 1.00 54.22 87 LEU A N 1
ATOM 620 C CA . LEU A 1 87 ? -14.261 -14.517 48.254 1.00 54.22 87 LEU A CA 1
ATOM 621 C C . LEU A 1 87 ? -13.919 -13.020 48.171 1.00 54.22 87 LEU A C 1
ATOM 623 O O . LEU A 1 87 ? -14.602 -12.259 47.492 1.00 54.22 87 LEU A O 1
ATOM 627 N N . LEU A 1 88 ? -12.820 -12.590 48.795 1.00 56.34 88 LEU A N 1
ATOM 628 C CA . LEU A 1 88 ? -12.370 -11.196 48.723 1.00 56.34 88 LEU A CA 1
ATOM 629 C C . LEU A 1 88 ? -11.808 -10.814 47.345 1.00 56.34 88 LEU A C 1
ATOM 631 O O . LEU A 1 88 ? -11.949 -9.665 46.929 1.00 56.34 88 LEU A O 1
ATOM 635 N N . VAL A 1 89 ? -11.178 -11.746 46.622 1.00 55.22 89 VAL A N 1
ATOM 636 C CA . VAL A 1 89 ? -10.758 -11.531 45.226 1.00 55.22 89 VAL A CA 1
ATOM 637 C C . VAL A 1 89 ? -11.979 -11.380 44.318 1.00 55.22 89 VAL A C 1
ATOM 639 O O . VAL A 1 89 ? -11.970 -10.516 43.445 1.00 55.22 89 VAL A O 1
ATOM 642 N N . GLU A 1 90 ? -13.041 -12.154 44.543 1.00 51.88 90 GLU A N 1
ATOM 643 C CA . GLU A 1 90 ? -14.311 -12.010 43.821 1.00 51.88 90 GLU A CA 1
ATOM 644 C C . GLU A 1 90 ? -14.983 -10.654 44.104 1.00 51.88 90 GLU A C 1
ATOM 646 O O . GLU A 1 90 ? -15.411 -9.984 43.163 1.00 51.88 90 GLU A O 1
ATOM 651 N N . ASP A 1 91 ? -14.973 -10.179 45.354 1.00 53.19 91 ASP A N 1
ATOM 652 C CA . ASP A 1 91 ? -15.473 -8.844 45.724 1.00 53.19 91 ASP A CA 1
ATOM 653 C C . ASP A 1 91 ? -14.630 -7.702 45.126 1.00 53.19 91 ASP A C 1
ATOM 655 O O . ASP A 1 91 ? -15.169 -6.687 44.679 1.00 53.19 91 ASP A O 1
ATOM 659 N N . LEU A 1 92 ? -13.304 -7.859 45.053 1.00 57.75 92 LEU A N 1
ATOM 660 C CA . LEU A 1 92 ? -12.408 -6.916 44.370 1.00 57.75 92 LEU A CA 1
ATOM 661 C C . LEU A 1 92 ? -12.644 -6.891 42.855 1.00 57.75 92 LEU A C 1
ATOM 663 O O . LEU A 1 92 ? -12.593 -5.820 42.248 1.00 57.75 92 LEU A O 1
ATOM 667 N N . ILE A 1 93 ? -12.945 -8.042 42.248 1.00 53.38 93 ILE A N 1
ATOM 668 C CA . ILE A 1 93 ? -13.353 -8.136 40.841 1.00 53.38 93 ILE A CA 1
ATOM 669 C C . ILE A 1 93 ? -14.716 -7.467 40.636 1.00 53.38 93 ILE A C 1
ATOM 671 O O . ILE A 1 93 ? -14.878 -6.747 39.654 1.00 53.38 93 ILE A O 1
ATOM 675 N N . MET A 1 94 ? -15.672 -7.625 41.557 1.00 49.81 94 MET A N 1
ATOM 676 C CA . MET A 1 94 ? -16.953 -6.912 41.498 1.00 49.81 94 MET A CA 1
ATOM 677 C C . MET A 1 94 ? -16.780 -5.398 41.640 1.00 49.81 94 MET A C 1
ATOM 679 O O . MET A 1 94 ? -17.375 -4.664 40.865 1.00 49.81 94 MET A O 1
ATOM 683 N N . LEU A 1 95 ? -15.910 -4.910 42.530 1.00 49.16 95 LEU A N 1
ATOM 684 C CA . LEU A 1 95 ? -15.610 -3.477 42.658 1.00 49.16 95 LEU A CA 1
ATOM 685 C C . LEU A 1 95 ? -14.847 -2.912 41.446 1.00 49.16 95 LEU A C 1
ATOM 687 O O . LEU A 1 95 ? -15.076 -1.764 41.063 1.00 49.16 95 LEU A O 1
ATOM 691 N N . HIS A 1 96 ? -13.974 -3.698 40.806 1.00 49.38 96 HIS A N 1
ATOM 692 C CA . HIS A 1 96 ? -13.353 -3.336 39.525 1.00 49.38 96 HIS A CA 1
ATOM 693 C C . HIS A 1 96 ? -14.379 -3.335 38.377 1.00 49.38 96 HIS A C 1
ATOM 695 O O . HIS A 1 96 ? -14.323 -2.484 37.492 1.00 49.38 96 HIS A O 1
ATOM 701 N N . ASN A 1 97 ? -15.359 -4.240 38.420 1.00 44.88 97 ASN A N 1
ATOM 702 C CA . ASN A 1 97 ? -16.480 -4.287 37.481 1.00 44.88 97 ASN A CA 1
ATOM 703 C C . ASN A 1 97 ? -17.500 -3.157 37.707 1.00 44.88 97 ASN A C 1
ATOM 705 O O . ASN A 1 97 ? -18.021 -2.617 36.740 1.00 44.88 97 ASN A O 1
ATOM 709 N N . ASP A 1 98 ? -17.722 -2.719 38.946 1.00 43.31 98 ASP A N 1
ATOM 710 C CA . ASP A 1 98 ? -18.595 -1.585 39.276 1.00 43.31 98 ASP A CA 1
ATOM 711 C C . ASP A 1 98 ? -17.919 -0.232 39.006 1.00 43.31 98 ASP A C 1
ATOM 713 O O . ASP A 1 98 ? -18.583 0.721 38.605 1.00 43.31 98 ASP A O 1
ATOM 717 N N . SER A 1 99 ? -16.589 -0.145 39.114 1.00 46.38 99 SER A N 1
ATOM 718 C CA . SER A 1 99 ? -15.822 1.011 38.614 1.00 46.38 99 SER A CA 1
ATOM 719 C C . SER A 1 99 ? -15.604 0.990 37.092 1.00 46.38 99 SER A C 1
ATOM 721 O O . SER A 1 99 ? -15.325 2.036 36.509 1.00 46.38 99 SER A O 1
ATOM 723 N N . SER A 1 100 ? -15.817 -0.153 36.426 1.00 44.78 100 SER A N 1
ATOM 724 C CA . SER A 1 100 ? -15.915 -0.267 34.958 1.00 44.78 100 SER A CA 1
ATOM 725 C C . SER A 1 100 ? -17.356 -0.316 34.427 1.00 44.78 100 SER A C 1
ATOM 727 O O . SER A 1 100 ? -17.565 -0.316 33.215 1.00 44.78 100 SER A O 1
ATOM 729 N N . SER A 1 101 ? -18.358 -0.219 35.309 1.00 41.34 101 SER A N 1
ATOM 730 C CA . SER A 1 101 ? -19.785 -0.113 34.969 1.00 41.34 101 SER A CA 1
ATOM 731 C C . SER A 1 101 ? -20.131 1.190 34.224 1.00 41.34 101 SER A C 1
ATOM 733 O O . SER A 1 101 ? -21.210 1.309 33.647 1.00 41.34 101 SER A O 1
ATOM 735 N N . PHE A 1 102 ? -19.204 2.156 34.144 1.00 46.38 102 PHE A N 1
ATOM 736 C CA . PHE A 1 102 ? -19.420 3.422 33.430 1.00 46.38 102 PHE A CA 1
ATOM 737 C C . PHE A 1 102 ? -18.244 3.895 32.563 1.00 46.38 102 PHE A C 1
ATOM 739 O O . PHE A 1 102 ? -18.037 5.094 32.392 1.00 46.38 102 PHE A O 1
ATOM 746 N N . SER A 1 103 ? -17.514 2.981 31.922 1.00 54.16 103 SER A N 1
ATOM 747 C CA . SER A 1 103 ? -16.878 3.324 30.641 1.00 54.16 103 SER A CA 1
ATOM 748 C C . SER A 1 103 ? -17.482 2.445 29.550 1.00 54.16 103 SER A C 1
ATOM 750 O O . SER A 1 103 ? -17.284 1.228 29.576 1.00 54.16 103 SER A O 1
ATOM 752 N N . PRO A 1 104 ? -18.294 3.005 28.631 1.00 76.94 104 PRO A N 1
ATOM 753 C CA . PRO A 1 104 ? -18.786 2.235 27.498 1.00 76.94 104 PRO A CA 1
ATOM 754 C C . PRO A 1 104 ? -17.595 1.603 26.769 1.00 76.94 104 PRO A C 1
ATOM 756 O O . PRO A 1 104 ? -16.542 2.221 26.656 1.00 76.94 104 PRO A O 1
ATOM 759 N N . ILE A 1 105 ? -17.753 0.360 26.294 1.00 84.25 105 ILE A N 1
ATOM 760 C CA . ILE A 1 105 ? -16.708 -0.313 25.507 1.00 84.25 105 ILE A CA 1
ATOM 761 C C . ILE A 1 105 ? -16.264 0.650 24.394 1.00 84.25 105 ILE A C 1
ATOM 763 O O . ILE A 1 105 ? -17.131 1.066 23.611 1.00 84.25 105 ILE A O 1
ATOM 767 N N . PRO A 1 106 ? -14.961 0.979 24.307 1.00 91.38 106 PRO A N 1
ATOM 768 C CA . PRO A 1 106 ? -14.480 2.005 23.399 1.00 91.38 106 PRO A CA 1
ATOM 769 C C . PRO A 1 106 ? -14.806 1.623 21.961 1.00 91.38 106 PRO A C 1
ATOM 771 O O . PRO A 1 106 ? -14.749 0.457 21.563 1.00 91.38 106 PRO A O 1
ATOM 774 N N . THR A 1 107 ? -15.158 2.612 21.159 1.00 93.44 107 THR A N 1
ATOM 775 C CA . THR A 1 107 ? -15.529 2.433 19.755 1.00 93.44 107 THR A CA 1
ATOM 776 C C . THR A 1 107 ? -14.325 2.446 18.816 1.00 93.44 107 THR A C 1
ATOM 778 O O . THR A 1 107 ? -14.421 1.989 17.677 1.00 93.44 107 THR A O 1
ATOM 781 N N . SER A 1 108 ? -13.171 2.938 19.282 1.00 95.56 108 SER A N 1
ATOM 782 C CA . SER A 1 108 ? -11.950 3.029 18.480 1.00 95.56 108 SER A CA 1
ATOM 783 C C . SER A 1 108 ? -10.669 2.969 19.315 1.00 95.56 108 SER A C 1
ATOM 785 O O . SER A 1 108 ? -10.644 3.314 20.493 1.00 95.56 108 SER A O 1
ATOM 787 N N . CYS A 1 109 ? -9.562 2.598 18.672 1.00 96.56 109 CYS A N 1
ATOM 788 C CA . CYS A 1 109 ? -8.230 2.715 19.269 1.00 96.56 109 CYS A CA 1
ATOM 789 C C . CYS A 1 109 ? -7.847 4.173 19.594 1.00 96.56 109 CYS A C 1
ATOM 791 O O . CYS A 1 109 ? -7.102 4.414 20.542 1.00 96.56 109 CYS A O 1
ATOM 793 N N . GLN A 1 110 ? -8.365 5.143 18.833 1.00 96.38 110 GLN A N 1
ATOM 794 C CA . GLN A 1 110 ? -8.153 6.570 19.077 1.00 96.38 110 GLN A CA 1
ATOM 795 C C . GLN A 1 110 ? -8.795 7.005 20.397 1.00 96.38 110 GLN A C 1
ATOM 797 O O . GLN A 1 110 ? -8.173 7.736 21.159 1.00 96.38 110 GLN A O 1
ATOM 802 N N . GLU A 1 111 ? -10.008 6.533 20.684 1.00 95.00 111 GLU A N 1
ATOM 803 C CA . GLU A 1 111 ? -10.711 6.785 21.948 1.00 95.00 111 GLU A CA 1
ATOM 804 C C . GLU A 1 111 ? -9.902 6.261 23.136 1.00 95.00 111 GLU A C 1
ATOM 806 O O . GLU A 1 111 ? -9.575 7.031 24.035 1.00 95.00 111 GLU A O 1
ATOM 811 N N . ILE A 1 112 ? -9.435 5.008 23.062 1.00 92.62 112 ILE A N 1
ATOM 812 C CA . ILE A 1 112 ? -8.548 4.422 24.081 1.00 92.62 112 ILE A CA 1
ATOM 813 C C . ILE A 1 112 ? -7.297 5.280 24.273 1.00 92.62 112 ILE A C 1
ATOM 815 O O . ILE A 1 112 ? -6.896 5.559 25.400 1.00 92.62 112 ILE A O 1
ATOM 819 N N . LYS A 1 113 ? -6.661 5.708 23.178 1.00 92.12 113 LYS A N 1
ATOM 820 C CA . LYS A 1 113 ? -5.443 6.518 23.247 1.00 92.12 113 LYS A CA 1
ATOM 821 C C . LYS A 1 113 ? -5.695 7.908 23.838 1.00 92.12 113 LYS A C 1
ATOM 823 O O . LYS A 1 113 ? -4.807 8.438 24.497 1.00 92.12 113 LYS A O 1
ATOM 828 N N . ASN A 1 114 ? -6.875 8.484 23.624 1.00 91.88 114 ASN A N 1
ATOM 829 C CA . ASN A 1 114 ? -7.253 9.784 24.176 1.00 91.88 114 ASN A CA 1
ATOM 830 C C . ASN A 1 114 ? -7.552 9.699 25.679 1.00 91.88 114 ASN A C 1
ATOM 832 O O . ASN A 1 114 ? -7.110 10.559 26.436 1.00 91.88 114 ASN A O 1
ATOM 836 N N . GLU A 1 115 ? -8.271 8.664 26.114 1.00 89.56 115 GLU A N 1
ATOM 837 C CA . GLU A 1 115 ? -8.629 8.454 27.524 1.00 89.56 115 GLU A CA 1
ATOM 838 C C . GLU A 1 115 ? -7.447 7.948 28.353 1.00 89.56 115 GLU A C 1
ATOM 840 O O . GLU A 1 115 ? -7.262 8.331 29.508 1.00 89.56 115 GLU A O 1
ATOM 845 N N . GLN A 1 116 ? -6.616 7.101 27.748 1.00 89.06 116 GLN A N 1
ATOM 846 C CA . GLN A 1 116 ? -5.449 6.494 28.371 1.00 89.06 116 GLN A CA 1
ATOM 847 C C . GLN A 1 116 ? -4.213 6.696 27.477 1.00 89.06 116 GLN A C 1
ATOM 849 O O . GLN A 1 116 ? -3.783 5.766 26.782 1.00 89.06 116 GLN A O 1
ATOM 854 N N . PRO A 1 117 ? -3.574 7.886 27.519 1.00 91.19 117 PRO A N 1
ATOM 855 C CA . PRO A 1 117 ? -2.432 8.230 26.663 1.00 91.19 117 PRO A CA 1
ATOM 856 C C . PRO A 1 117 ? -1.235 7.283 26.763 1.00 91.19 117 PRO A C 1
ATOM 858 O O . PRO A 1 117 ? -0.487 7.127 25.797 1.00 91.19 117 PRO A O 1
ATOM 861 N N . ASN A 1 118 ? -1.069 6.600 27.897 1.00 87.69 118 ASN A N 1
ATOM 862 C CA . ASN A 1 118 ? 0.018 5.644 28.123 1.00 87.69 118 ASN A CA 1
ATOM 863 C C . ASN A 1 118 ? -0.300 4.219 27.633 1.00 87.69 118 ASN A C 1
ATOM 865 O O . ASN A 1 118 ? 0.518 3.321 27.821 1.00 87.69 118 ASN A O 1
ATOM 869 N N . SER A 1 119 ? -1.460 4.000 27.003 1.00 88.19 119 SER A N 1
ATOM 870 C CA . SER A 1 119 ? -1.836 2.694 26.454 1.00 88.19 119 SER A CA 1
ATOM 871 C C . SER A 1 119 ? -0.796 2.193 25.441 1.00 88.19 119 SER A C 1
ATOM 873 O O . SER A 1 119 ? -0.459 2.938 24.506 1.00 88.19 119 SER A O 1
ATOM 875 N N . PRO A 1 120 ? -0.284 0.957 25.597 1.00 92.81 120 PRO A N 1
ATOM 876 C CA . PRO A 1 120 ? 0.653 0.354 24.653 1.00 92.81 120 PRO A CA 1
ATOM 877 C C . PRO A 1 120 ? -0.052 -0.142 23.381 1.00 92.81 120 PRO A C 1
ATOM 879 O O . PRO A 1 120 ? -1.259 -0.344 23.358 1.00 92.81 120 PRO A O 1
ATOM 882 N N . SER A 1 121 ? 0.693 -0.379 22.298 1.00 94.38 121 SER A N 1
ATOM 883 C CA . SER A 1 121 ? 0.134 -1.103 21.146 1.00 94.38 121 SER A CA 1
ATOM 884 C C . SER A 1 121 ? -0.215 -2.541 21.542 1.00 94.38 121 SER A C 1
ATOM 886 O O . SER A 1 121 ? 0.532 -3.184 22.279 1.00 94.38 121 SER A O 1
ATOM 888 N N . GLY A 1 122 ? -1.334 -3.064 21.048 1.00 89.69 122 GLY A N 1
ATOM 889 C CA . GLY A 1 122 ? -1.828 -4.378 21.456 1.00 89.69 122 GLY A CA 1
ATOM 890 C C . GLY A 1 122 ? -3.226 -4.674 20.935 1.00 89.69 122 GLY A C 1
ATOM 891 O O . GLY A 1 122 ? -3.780 -3.912 20.149 1.00 89.69 122 GLY A O 1
ATOM 892 N N . VAL A 1 123 ? -3.800 -5.800 21.353 1.00 92.75 123 VAL A N 1
ATOM 893 C CA . VAL A 1 123 ? -5.171 -6.180 20.988 1.00 92.75 123 VAL A CA 1
ATOM 894 C C . VAL A 1 123 ? -6.140 -5.680 22.055 1.00 92.75 123 VAL A C 1
ATOM 896 O O . VAL A 1 123 ? -5.982 -5.997 23.230 1.00 92.75 123 VAL A O 1
ATOM 899 N N . TYR A 1 124 ? -7.159 -4.939 21.628 1.00 90.19 124 TYR A N 1
ATOM 900 C CA . TYR A 1 124 ? -8.182 -4.343 22.483 1.00 90.19 124 TYR A CA 1
ATOM 901 C C . TYR A 1 124 ? -9.574 -4.802 22.062 1.00 90.19 124 TYR A C 1
ATOM 903 O O . TYR A 1 124 ? -9.816 -5.100 20.892 1.00 90.19 124 TYR A O 1
ATOM 911 N N . LEU A 1 125 ? -10.499 -4.854 23.018 1.00 92.31 125 LEU A N 1
ATOM 912 C CA . LEU A 1 125 ? -11.912 -5.088 22.740 1.00 92.31 125 LEU A CA 1
ATOM 913 C C . LEU A 1 125 ? -12.574 -3.759 22.359 1.00 92.31 125 LEU A C 1
ATOM 915 O O . LEU A 1 125 ? -12.615 -2.844 23.176 1.00 92.31 125 LEU A O 1
ATOM 919 N N . LEU A 1 126 ? -13.104 -3.671 21.140 1.00 92.12 126 LEU A N 1
ATOM 920 C CA . LEU A 1 126 ? -13.811 -2.496 20.632 1.00 92.12 126 LEU A CA 1
ATOM 921 C C . LEU A 1 126 ? -15.285 -2.797 20.372 1.00 92.12 126 LEU A C 1
ATOM 923 O O . LEU A 1 126 ? -15.647 -3.901 19.949 1.00 92.12 126 LEU A O 1
ATOM 927 N N . LYS A 1 127 ? -16.136 -1.788 20.551 1.00 92.25 127 LYS A N 1
ATOM 928 C CA . LYS A 1 127 ? -17.515 -1.784 20.069 1.00 92.25 127 LYS A CA 1
ATOM 929 C C . LYS A 1 127 ? -17.536 -1.332 18.610 1.00 92.25 127 LYS A C 1
ATOM 931 O O . LYS A 1 127 ? -17.112 -0.237 18.271 1.00 92.25 127 LYS A O 1
ATOM 936 N N . THR A 1 128 ? -18.067 -2.187 17.752 1.00 92.88 128 THR A N 1
ATOM 937 C CA . THR A 1 128 ? -18.212 -1.985 16.307 1.00 92.88 128 THR A CA 1
ATOM 938 C C . THR A 1 128 ? -19.691 -1.956 15.926 1.00 92.88 128 THR A C 1
ATOM 940 O O . THR A 1 128 ? -20.560 -2.326 16.722 1.00 92.88 128 THR A O 1
ATOM 943 N N . ASN A 1 129 ? -19.994 -1.604 14.676 1.00 90.25 129 ASN A N 1
ATOM 944 C CA . ASN A 1 129 ? -21.365 -1.663 14.157 1.00 90.25 129 ASN A CA 1
ATOM 945 C C . ASN A 1 129 ? -21.938 -3.095 14.130 1.00 90.25 129 ASN A C 1
ATOM 947 O O . ASN A 1 129 ? -23.152 -3.267 14.105 1.00 90.25 129 ASN A O 1
ATOM 951 N N . ASN A 1 130 ? -21.073 -4.115 14.193 1.00 89.12 130 ASN A N 1
ATOM 952 C CA . ASN A 1 130 ? -21.442 -5.532 14.186 1.00 89.12 130 ASN A CA 1
ATOM 953 C C . ASN A 1 130 ? -21.357 -6.179 15.586 1.00 89.12 130 ASN A C 1
ATOM 955 O O . ASN A 1 130 ? -21.256 -7.401 15.694 1.00 89.12 130 ASN A O 1
ATOM 959 N N . GLY A 1 131 ? -21.351 -5.380 16.660 1.00 89.50 131 GLY A N 1
ATOM 960 C CA . GLY A 1 131 ? -21.152 -5.848 18.037 1.00 89.50 131 GLY A CA 1
ATOM 961 C C . GLY A 1 131 ? -19.713 -5.644 18.508 1.00 89.50 131 GLY A C 1
ATOM 962 O O . GLY A 1 131 ? -19.043 -4.718 18.067 1.00 89.50 131 GLY A O 1
ATOM 963 N N . THR A 1 132 ? -19.205 -6.473 19.414 1.00 89.94 132 THR A N 1
ATOM 964 C CA . THR A 1 132 ? -17.848 -6.309 19.963 1.00 89.94 132 THR A CA 1
ATOM 965 C C . THR A 1 132 ? -16.817 -7.155 19.216 1.00 89.94 132 THR A C 1
ATOM 967 O O . THR A 1 132 ? -17.085 -8.304 18.855 1.00 89.94 132 THR A O 1
ATOM 970 N N . LYS A 1 133 ? -15.619 -6.609 18.987 1.00 89.56 133 LYS A N 1
ATOM 971 C CA . LYS A 1 133 ? -14.518 -7.290 18.286 1.00 89.56 133 LYS A CA 1
ATOM 972 C C . LYS A 1 133 ? -13.173 -7.004 18.939 1.00 89.56 133 LYS A C 1
ATOM 974 O O . LYS A 1 133 ? -12.926 -5.894 19.393 1.00 89.56 133 LYS A O 1
ATOM 979 N N . TYR A 1 134 ? -12.293 -8.002 18.927 1.00 90.69 134 TYR A N 1
ATOM 980 C CA . TYR A 1 134 ? -10.886 -7.811 19.260 1.00 90.69 134 TYR A CA 1
ATOM 981 C C . TYR A 1 134 ? -10.151 -7.231 18.052 1.00 90.69 134 TYR A C 1
ATOM 983 O O . TYR A 1 134 ? -10.160 -7.824 16.973 1.00 90.69 134 TYR A O 1
ATOM 991 N N . VAL A 1 135 ? -9.531 -6.069 18.233 1.00 94.12 135 VAL A N 1
ATOM 992 C CA . VAL A 1 135 ? -8.858 -5.306 17.180 1.00 94.12 135 VAL A CA 1
ATOM 993 C C . VAL A 1 135 ? -7.458 -4.956 17.651 1.00 94.12 135 VAL A C 1
ATOM 995 O O . VAL A 1 135 ? -7.257 -4.546 18.791 1.00 94.12 135 VAL A O 1
ATOM 998 N N . TYR A 1 136 ? -6.474 -5.124 16.772 1.00 96.38 136 TYR A N 1
ATOM 999 C CA . TYR A 1 136 ? -5.129 -4.646 17.058 1.00 96.38 136 TYR A CA 1
ATOM 1000 C C . TYR A 1 136 ? -5.081 -3.122 16.914 1.00 96.38 136 TYR A C 1
ATOM 1002 O O . TYR A 1 136 ? -5.371 -2.589 15.840 1.00 96.38 136 TYR A O 1
ATOM 1010 N N . CYS A 1 137 ? -4.684 -2.451 17.988 1.00 97.19 137 CYS A N 1
ATOM 1011 C CA . CYS A 1 137 ? -4.464 -1.021 18.059 1.00 97.19 137 CYS A CA 1
ATOM 1012 C C . CYS A 1 137 ? -2.970 -0.712 18.006 1.00 97.19 137 CYS A C 1
ATOM 1014 O O . CYS A 1 137 ? -2.207 -1.150 18.871 1.00 97.19 137 CYS A O 1
ATOM 1016 N N . ASN A 1 138 ? -2.557 0.099 17.034 1.00 97.69 138 ASN A N 1
ATOM 1017 C CA . ASN A 1 138 ? -1.253 0.740 17.080 1.00 97.69 138 ASN A CA 1
ATOM 1018 C C . ASN A 1 138 ? -1.370 2.081 17.812 1.00 97.69 138 ASN A C 1
ATOM 1020 O O . ASN A 1 138 ? -1.919 3.045 17.280 1.00 97.69 138 ASN A O 1
ATOM 1024 N N . MET A 1 139 ? -0.837 2.135 19.031 1.00 96.69 139 MET A N 1
ATOM 1025 C CA . MET A 1 139 ? -0.867 3.325 19.887 1.00 96.69 139 MET A CA 1
ATOM 1026 C C . MET A 1 139 ? 0.323 4.264 19.658 1.00 96.69 139 MET A C 1
ATOM 1028 O O . MET A 1 139 ? 0.363 5.346 20.242 1.00 96.69 139 MET A O 1
ATOM 1032 N N . GLY A 1 140 ? 1.293 3.852 18.839 1.00 95.50 140 GLY A N 1
ATOM 1033 C CA . GLY A 1 140 ? 2.373 4.714 18.365 1.00 95.50 140 GLY A CA 1
ATOM 1034 C C . GLY A 1 140 ? 1.914 5.674 17.267 1.00 95.50 140 GLY A C 1
ATOM 1035 O O . GLY A 1 140 ? 0.812 5.546 16.728 1.00 95.50 140 GLY A O 1
ATOM 1036 N N . GLU A 1 141 ? 2.784 6.619 16.927 1.00 95.69 141 GLU A N 1
ATOM 1037 C CA . GLU A 1 141 ? 2.540 7.572 15.848 1.00 95.69 141 GLU A CA 1
ATOM 1038 C C . GLU A 1 141 ? 2.727 6.909 14.475 1.00 95.69 141 GLU A C 1
ATOM 1040 O O . GLU A 1 141 ? 3.754 6.285 14.210 1.00 95.69 141 GLU A O 1
ATOM 1045 N N . LEU A 1 142 ? 1.728 7.046 13.605 1.00 95.75 142 LEU A N 1
ATOM 1046 C CA . LEU A 1 142 ? 1.775 6.713 12.181 1.00 95.75 142 LEU A CA 1
ATOM 1047 C C . LEU A 1 142 ? 1.015 7.793 11.408 1.00 95.75 142 LEU A C 1
ATOM 1049 O O . LEU A 1 142 ? -0.038 8.248 11.854 1.00 95.75 142 LEU A O 1
ATOM 1053 N N . CYS A 1 143 ? 1.540 8.209 10.254 1.00 95.88 143 CYS A N 1
ATOM 1054 C CA . CYS A 1 143 ? 0.928 9.249 9.418 1.00 95.88 143 CYS A CA 1
ATOM 1055 C C . CYS A 1 143 ? 0.564 10.550 10.177 1.00 95.88 143 CYS A C 1
ATOM 1057 O O . CYS A 1 143 ? -0.434 11.193 9.853 1.00 95.88 143 CYS A O 1
ATOM 1059 N N . GLY A 1 144 ? 1.346 10.918 11.202 1.00 94.19 144 GLY A N 1
ATOM 1060 C CA . GLY A 1 144 ? 1.110 12.104 12.036 1.00 94.19 144 GLY A CA 1
ATOM 1061 C C . GLY A 1 144 ? -0.055 11.989 13.030 1.00 94.19 144 GLY A C 1
ATOM 1062 O O . GLY A 1 144 ? -0.494 13.007 13.557 1.00 94.19 144 GLY A O 1
ATOM 1063 N N . SER A 1 145 ? -0.584 10.783 13.276 1.00 95.31 145 SER A N 1
ATOM 1064 C CA . SER A 1 145 ? -1.630 10.524 14.279 1.00 95.31 145 SER A CA 1
ATOM 1065 C C . SER A 1 145 ? -1.339 9.259 15.096 1.00 95.31 145 SER A C 1
ATOM 1067 O O . SER A 1 145 ? -0.448 8.479 14.762 1.00 95.31 145 SER A O 1
ATOM 1069 N N . VAL A 1 146 ? -2.105 9.025 16.160 1.00 96.44 146 VAL A N 1
ATOM 1070 C CA . VAL A 1 146 ? -1.978 7.886 17.088 1.00 96.44 146 VAL A CA 1
ATOM 1071 C C . VAL A 1 146 ? -3.293 7.108 17.185 1.00 96.44 146 VAL A C 1
ATOM 1073 O O . VAL A 1 146 ? -4.318 7.568 16.708 1.00 96.44 146 VAL A O 1
ATOM 1076 N N . GLY A 1 147 ? -3.297 5.931 17.820 1.00 96.56 147 GLY A N 1
ATOM 1077 C CA . GLY A 1 147 ? -4.546 5.203 18.093 1.00 96.56 147 GLY A CA 1
ATOM 1078 C C . GLY A 1 147 ? -5.185 4.594 16.840 1.00 96.56 147 GLY A C 1
ATOM 1079 O O . GLY A 1 147 ? -6.390 4.700 16.614 1.00 96.56 147 GLY A O 1
ATOM 1080 N N . TRP A 1 148 ? -4.380 3.924 16.019 1.00 98.12 148 TRP A N 1
ATOM 1081 C CA . TRP A 1 148 ? -4.816 3.330 14.756 1.00 98.12 148 TRP A CA 1
ATOM 1082 C C . TRP A 1 148 ? -5.425 1.942 14.946 1.00 98.12 148 TRP A C 1
ATOM 1084 O O . TRP A 1 148 ? -4.795 1.064 15.533 1.00 98.12 148 TRP A O 1
ATOM 1094 N N . SER A 1 149 ? -6.616 1.720 14.385 1.00 97.69 149 SER A N 1
ATOM 1095 C CA . SER A 1 149 ? -7.264 0.400 14.337 1.00 97.69 149 SER A CA 1
ATOM 1096 C C . SER A 1 149 ? -6.818 -0.362 13.090 1.00 97.69 149 SER A C 1
ATOM 1098 O O . SER A 1 149 ? -6.993 0.123 11.973 1.00 97.69 149 SER A O 1
ATOM 1100 N N . ARG A 1 150 ? -6.246 -1.559 13.249 1.00 97.38 150 ARG A N 1
ATOM 1101 C CA . ARG A 1 150 ? -5.744 -2.346 12.113 1.00 97.38 150 ARG A CA 1
ATOM 1102 C C . ARG A 1 150 ? -6.888 -2.989 11.327 1.00 97.38 150 ARG A C 1
ATOM 1104 O O . ARG A 1 150 ? -7.585 -3.850 11.857 1.00 97.38 150 ARG A O 1
ATOM 1111 N N . LEU A 1 151 ? -7.024 -2.614 10.053 1.00 96.44 151 LEU A N 1
ATOM 1112 C CA . LEU A 1 151 ? -8.018 -3.181 9.127 1.00 96.44 151 LEU A CA 1
ATOM 1113 C C . LEU A 1 151 ? -7.461 -4.300 8.237 1.00 96.44 151 LEU A C 1
ATOM 1115 O O . LEU A 1 151 ? -8.186 -5.226 7.892 1.00 96.44 151 LEU A O 1
ATOM 1119 N N . ALA A 1 152 ? -6.181 -4.226 7.874 1.00 95.62 152 ALA A N 1
ATOM 1120 C CA . ALA A 1 152 ? -5.518 -5.193 7.006 1.00 95.62 152 ALA A CA 1
ATOM 1121 C C . ALA A 1 152 ? -4.110 -5.502 7.526 1.00 95.62 152 ALA A C 1
ATOM 1123 O O . ALA A 1 152 ? -3.461 -4.647 8.134 1.00 95.62 152 ALA A O 1
ATOM 1124 N N . TYR A 1 153 ? -3.654 -6.734 7.306 1.00 95.00 153 TYR A N 1
ATOM 1125 C CA . TYR A 1 153 ? -2.304 -7.185 7.626 1.00 95.00 153 TYR A CA 1
ATOM 1126 C C . TYR A 1 153 ? -1.944 -8.368 6.726 1.00 95.00 153 TYR A C 1
ATOM 1128 O O . TYR A 1 153 ? -2.733 -9.301 6.596 1.00 95.00 153 TYR A O 1
ATOM 1136 N N . LEU A 1 154 ? -0.773 -8.299 6.104 1.00 94.75 154 LEU A N 1
ATOM 1137 C CA . LEU A 1 154 ? -0.152 -9.380 5.350 1.00 94.75 154 LEU A CA 1
ATOM 1138 C C . LEU A 1 154 ? 1.357 -9.177 5.459 1.00 94.75 154 LEU A C 1
ATOM 1140 O O . LEU A 1 154 ? 1.854 -8.121 5.067 1.00 94.75 154 LEU A O 1
ATOM 1144 N N . ASP A 1 155 ? 2.069 -10.166 5.987 1.00 95.38 155 ASP A N 1
ATOM 1145 C CA . ASP A 1 155 ? 3.512 -10.090 6.192 1.00 95.38 155 ASP A CA 1
ATOM 1146 C C . ASP A 1 155 ? 4.191 -11.347 5.655 1.00 95.38 155 ASP A C 1
ATOM 1148 O O . ASP A 1 155 ? 4.226 -12.393 6.292 1.00 95.38 155 ASP A O 1
ATOM 1152 N N . MET A 1 156 ? 4.749 -11.235 4.453 1.00 96.38 156 MET A N 1
ATOM 1153 C CA . MET A 1 156 ? 5.410 -12.361 3.796 1.00 96.38 156 MET A CA 1
ATOM 1154 C C . MET A 1 156 ? 6.831 -12.622 4.315 1.00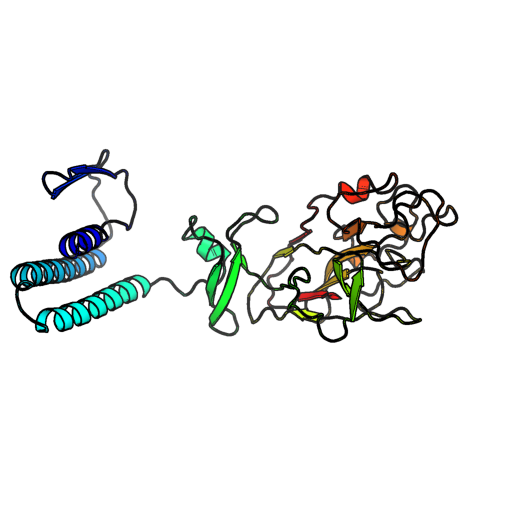 96.38 156 MET A C 1
ATOM 1156 O O . MET A 1 156 ? 7.458 -13.596 3.883 1.00 96.38 156 MET A O 1
ATOM 1160 N N . THR A 1 157 ? 7.346 -11.801 5.240 1.00 94.31 157 THR A N 1
ATOM 1161 C CA . THR A 1 157 ? 8.607 -12.098 5.936 1.00 94.31 157 THR A CA 1
ATOM 1162 C C . THR A 1 157 ? 8.440 -13.252 6.924 1.00 94.31 157 THR A C 1
ATOM 1164 O O . THR A 1 157 ? 9.383 -14.017 7.134 1.00 94.31 157 THR A O 1
ATOM 1167 N N . ASP A 1 158 ? 7.225 -13.453 7.444 1.00 93.50 158 ASP A N 1
ATOM 1168 C CA . ASP A 1 158 ? 6.856 -14.663 8.166 1.00 93.50 158 ASP A CA 1
ATOM 1169 C C . ASP A 1 158 ? 6.748 -15.834 7.180 1.00 93.50 158 ASP A C 1
ATOM 1171 O O . ASP A 1 158 ? 5.866 -15.891 6.319 1.00 93.50 158 ASP A O 1
ATOM 1175 N N . ALA A 1 159 ? 7.658 -16.801 7.305 1.00 92.12 159 ALA A N 1
ATOM 1176 C CA . ALA A 1 159 ? 7.709 -17.981 6.446 1.00 92.12 159 ALA A CA 1
ATOM 1177 C C . ALA A 1 159 ? 6.437 -18.852 6.513 1.00 92.12 159 ALA A C 1
ATOM 1179 O O . ALA A 1 159 ? 6.213 -19.659 5.608 1.00 92.12 159 ALA A O 1
ATOM 1180 N N . THR A 1 160 ? 5.621 -18.702 7.559 1.00 93.56 160 THR A N 1
ATOM 1181 C CA . THR A 1 160 ? 4.365 -19.439 7.751 1.00 93.56 160 THR A CA 1
ATOM 1182 C C . THR A 1 160 ? 3.168 -18.781 7.064 1.00 93.56 160 THR A C 1
ATOM 1184 O O . THR A 1 160 ? 2.183 -19.467 6.780 1.00 93.56 160 THR A O 1
ATOM 1187 N N . GLU A 1 161 ? 3.267 -17.492 6.728 1.00 95.25 161 GLU A N 1
ATOM 1188 C CA . GLU A 1 161 ? 2.217 -16.771 6.013 1.00 95.25 161 GLU A CA 1
ATOM 1189 C C . GLU A 1 161 ? 2.125 -17.219 4.554 1.00 95.25 161 GLU A C 1
ATOM 1191 O O . GLU A 1 161 ? 3.133 -17.419 3.870 1.00 95.25 161 GLU A O 1
ATOM 1196 N N . ASN A 1 162 ? 0.899 -17.377 4.060 1.00 96.06 162 ASN A N 1
ATOM 1197 C CA . ASN A 1 162 ? 0.626 -17.800 2.689 1.00 96.06 162 ASN A CA 1
ATOM 1198 C C . ASN A 1 162 ? 0.053 -16.645 1.876 1.00 96.06 162 ASN A C 1
ATOM 1200 O O . ASN A 1 162 ? -0.657 -15.788 2.398 1.00 96.06 162 ASN A O 1
ATOM 1204 N N . CYS A 1 163 ? 0.297 -16.660 0.565 1.00 97.19 163 CYS A N 1
ATOM 1205 C CA . CYS A 1 163 ? -0.338 -15.678 -0.300 1.00 97.19 163 CYS A CA 1
ATOM 1206 C C . CYS A 1 163 ? -1.868 -15.817 -0.274 1.00 97.19 163 CYS A C 1
ATOM 1208 O O . CYS A 1 163 ? -2.372 -16.946 -0.295 1.00 97.19 163 CYS A O 1
ATOM 1210 N N . PRO A 1 164 ? -2.611 -14.693 -0.274 1.00 96.38 164 PRO A N 1
ATOM 1211 C CA . PRO A 1 164 ? -4.063 -14.727 -0.351 1.00 96.38 164 PRO A CA 1
ATOM 1212 C C . PRO A 1 164 ? -4.560 -15.490 -1.582 1.00 96.38 164 PRO A C 1
ATOM 1214 O O . PRO A 1 164 ? -3.867 -15.593 -2.596 1.00 96.38 164 PRO A O 1
ATOM 1217 N N . SER A 1 165 ? -5.789 -16.002 -1.512 1.00 93.94 165 SER A N 1
ATOM 1218 C CA . SER A 1 165 ? -6.373 -16.774 -2.612 1.00 93.94 165 SER A CA 1
ATOM 1219 C C . SER A 1 165 ? -6.336 -15.998 -3.935 1.00 93.94 165 SER A C 1
ATOM 1221 O O . SER A 1 165 ? -6.653 -14.811 -3.982 1.00 93.94 165 SER A O 1
ATOM 1223 N N . GLY A 1 166 ? -5.919 -16.671 -5.009 1.00 91.62 166 GLY A N 1
ATOM 1224 C CA . GLY A 1 166 ? -5.718 -16.082 -6.336 1.00 91.62 166 GLY A CA 1
ATOM 1225 C C . GLY A 1 166 ? -4.343 -15.436 -6.558 1.00 91.62 166 GLY A C 1
ATOM 1226 O O . GLY A 1 166 ? -3.912 -15.318 -7.709 1.00 91.62 166 GLY A O 1
ATOM 1227 N N . PHE A 1 167 ? -3.622 -15.064 -5.498 1.00 95.94 167 PHE A N 1
ATOM 1228 C CA . PHE A 1 167 ? -2.235 -14.619 -5.603 1.00 95.94 167 PHE A CA 1
ATOM 1229 C C . PHE A 1 167 ? -1.301 -15.826 -5.688 1.00 95.94 167 PHE A C 1
ATOM 1231 O O . PHE A 1 167 ? -1.571 -16.895 -5.140 1.00 95.94 167 PHE A O 1
ATOM 1238 N N . ARG A 1 168 ? -0.165 -15.646 -6.362 1.00 95.31 168 ARG A N 1
ATOM 1239 C CA . ARG A 1 168 ? 0.934 -16.611 -6.356 1.00 95.31 168 ARG A CA 1
ATOM 1240 C C . ARG A 1 168 ? 2.102 -16.098 -5.528 1.00 95.31 168 ARG A C 1
ATOM 1242 O O . ARG A 1 168 ? 2.352 -14.893 -5.479 1.00 95.31 168 ARG A O 1
ATOM 1249 N N . LEU A 1 169 ? 2.844 -17.039 -4.955 1.00 96.69 169 LEU A N 1
ATOM 1250 C CA . LEU A 1 169 ? 4.118 -16.768 -4.307 1.00 96.69 169 LEU A CA 1
ATOM 1251 C C . LEU A 1 169 ? 5.204 -16.532 -5.361 1.00 96.69 169 LEU A C 1
ATOM 1253 O O . LEU A 1 169 ? 5.431 -17.368 -6.237 1.00 96.69 169 LEU A O 1
ATOM 1257 N N . TYR A 1 170 ? 5.895 -15.409 -5.231 1.00 95.88 170 TYR A N 1
ATOM 1258 C CA . TYR A 1 170 ? 7.171 -15.134 -5.868 1.00 95.88 170 TYR A CA 1
ATOM 1259 C C . TYR A 1 170 ? 8.258 -15.212 -4.811 1.00 95.88 170 TYR A C 1
ATOM 1261 O O . TYR A 1 170 ? 8.121 -14.637 -3.731 1.00 95.88 170 TYR A O 1
ATOM 1269 N N . GLN A 1 171 ? 9.334 -15.923 -5.126 1.00 95.56 171 GLN A N 1
ATOM 1270 C CA . GLN A 1 171 ? 10.452 -16.066 -4.210 1.00 95.56 171 GLN A CA 1
ATOM 1271 C C . GLN A 1 171 ? 11.776 -16.128 -4.961 1.00 95.56 171 GLN A C 1
ATOM 1273 O O . GLN A 1 171 ? 11.918 -16.863 -5.938 1.00 95.56 171 GLN A O 1
ATOM 1278 N N . SER A 1 172 ? 12.735 -15.335 -4.503 1.00 95.00 172 SER A N 1
ATOM 1279 C CA . SER A 1 172 ? 14.121 -15.322 -4.972 1.00 95.00 172 SER A CA 1
ATOM 1280 C C . SER A 1 172 ? 14.966 -14.552 -3.961 1.00 95.00 172 SER A C 1
ATOM 1282 O O . SER A 1 172 ? 14.452 -13.659 -3.292 1.00 95.00 172 SER A O 1
ATOM 1284 N N . GLY A 1 173 ? 16.248 -14.895 -3.820 1.00 91.19 173 GLY A N 1
ATOM 1285 C CA . GLY A 1 173 ? 17.177 -14.126 -2.981 1.00 91.19 173 GLY A CA 1
ATOM 1286 C C . GLY A 1 173 ? 16.773 -13.997 -1.504 1.00 91.19 173 GLY A C 1
ATOM 1287 O O . GLY A 1 173 ? 17.109 -13.004 -0.873 1.00 91.19 173 GLY A O 1
ATOM 1288 N N . GLY A 1 174 ? 16.019 -14.959 -0.957 1.00 92.31 174 GLY A N 1
ATOM 1289 C CA . GLY A 1 174 ? 15.502 -14.910 0.421 1.00 92.31 174 GLY A CA 1
ATOM 1290 C C . GLY A 1 174 ? 14.253 -14.039 0.614 1.00 92.31 174 GLY A C 1
ATOM 1291 O O . GLY A 1 174 ? 13.689 -14.027 1.703 1.00 92.31 174 GLY A O 1
ATOM 1292 N N . VAL A 1 175 ? 13.784 -13.362 -0.435 1.00 96.25 175 VAL A N 1
ATOM 1293 C CA . VAL A 1 175 ? 12.543 -12.582 -0.430 1.00 96.25 175 VAL A CA 1
ATOM 1294 C C . VAL A 1 175 ? 11.361 -13.470 -0.801 1.00 96.25 175 VAL A C 1
ATOM 1296 O O . VAL A 1 175 ? 11.454 -14.306 -1.703 1.00 96.25 175 VAL A O 1
ATOM 1299 N N . ARG A 1 176 ? 10.233 -13.251 -0.121 1.00 97.00 176 ARG A N 1
ATOM 1300 C CA . ARG A 1 176 ? 8.920 -13.825 -0.429 1.00 97.00 176 ARG A CA 1
ATOM 1301 C C . ARG A 1 176 ? 7.935 -12.684 -0.641 1.00 97.00 176 ARG A C 1
ATOM 1303 O O . ARG A 1 176 ? 7.835 -11.795 0.198 1.00 97.00 176 ARG A O 1
ATOM 1310 N N . ALA A 1 177 ? 7.203 -12.719 -1.745 1.00 96.88 177 ALA A N 1
ATOM 1311 C CA . ALA A 1 177 ? 6.196 -11.719 -2.072 1.00 96.88 177 ALA A CA 1
ATOM 1312 C C . ALA A 1 177 ? 4.997 -12.368 -2.764 1.00 96.88 177 ALA A C 1
ATOM 1314 O O . ALA A 1 177 ? 5.112 -13.424 -3.389 1.00 96.88 177 ALA A O 1
ATOM 1315 N N . CYS A 1 178 ? 3.842 -11.718 -2.670 1.00 97.12 178 CYS A N 1
ATOM 1316 C CA . CYS A 1 178 ? 2.630 -12.150 -3.350 1.00 97.12 178 CYS A CA 1
ATOM 1317 C C . CYS A 1 178 ? 2.348 -11.246 -4.534 1.00 97.12 178 CYS A C 1
ATOM 1319 O O . CYS A 1 178 ? 2.465 -10.030 -4.442 1.00 97.12 178 CYS A O 1
ATOM 1321 N N . GLY A 1 179 ? 1.929 -11.843 -5.641 1.00 95.19 179 GLY A N 1
ATOM 1322 C CA . GLY A 1 179 ? 1.501 -11.084 -6.804 1.00 95.19 179 GLY A CA 1
ATOM 1323 C C . GLY A 1 179 ? 0.578 -11.897 -7.691 1.00 95.19 179 GLY A C 1
ATOM 1324 O O . GLY A 1 179 ? 0.366 -13.095 -7.485 1.00 95.19 179 GLY A O 1
ATOM 1325 N N . ARG A 1 180 ? 0.044 -11.249 -8.719 1.00 92.94 180 ARG A N 1
ATOM 1326 C CA . ARG A 1 180 ? -0.794 -11.903 -9.725 1.00 92.94 180 ARG A CA 1
ATOM 1327 C C . ARG A 1 180 ? -0.032 -13.032 -10.431 1.00 92.94 180 ARG A C 1
ATOM 1329 O O . ARG A 1 180 ? 1.170 -12.921 -10.676 1.00 92.94 180 ARG A O 1
ATOM 1336 N N . ALA A 1 181 ? -0.723 -14.109 -10.801 1.00 87.94 181 ALA A N 1
ATOM 1337 C CA . ALA A 1 181 ? -0.146 -15.165 -11.637 1.00 87.94 181 ALA A CA 1
ATOM 1338 C C . ALA A 1 181 ? 0.215 -14.660 -13.050 1.00 87.94 181 ALA A C 1
ATOM 1340 O O . ALA A 1 181 ? -0.462 -13.775 -13.570 1.00 87.94 181 ALA A O 1
ATOM 1341 N N . THR A 1 182 ? 1.245 -15.219 -13.708 1.00 81.88 182 THR A N 1
ATOM 1342 C CA . THR A 1 182 ? 1.589 -14.834 -15.094 1.00 81.88 182 THR A CA 1
ATOM 1343 C C . THR A 1 182 ? 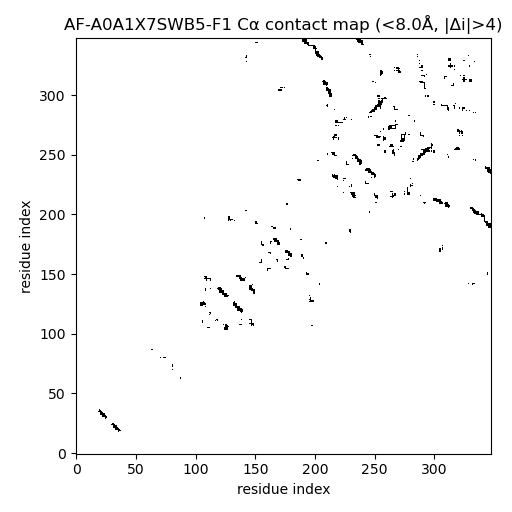0.379 -15.059 -15.994 1.00 81.88 182 THR A C 1
ATOM 1345 O O . THR A 1 182 ? -0.224 -16.129 -15.980 1.00 81.88 182 THR A O 1
ATOM 1348 N N . SER A 1 183 ? 0.045 -14.066 -16.810 1.00 81.38 183 SER A N 1
ATOM 1349 C CA . SER A 1 183 ? -0.891 -14.234 -17.917 1.00 81.38 183 SER A CA 1
ATOM 1350 C C . SER A 1 183 ? -0.423 -13.398 -19.102 1.00 81.38 183 SER A C 1
ATOM 1352 O O . SER A 1 183 ? 0.367 -12.471 -18.937 1.00 81.38 183 SER A O 1
ATOM 1354 N N . SER A 1 184 ? -0.908 -13.729 -20.296 1.00 78.81 184 SER A N 1
ATOM 1355 C CA . SER A 1 184 ? -0.593 -13.008 -21.531 1.00 78.81 184 SER A CA 1
ATOM 1356 C C . SER A 1 184 ? -1.515 -11.806 -21.783 1.00 78.81 184 SER A C 1
ATOM 1358 O O . SER A 1 184 ? -1.539 -11.280 -22.894 1.00 78.81 184 SER A O 1
ATOM 1360 N N . ARG A 1 185 ? -2.351 -11.420 -20.808 1.00 82.31 185 ARG A N 1
ATOM 1361 C CA . ARG A 1 185 ? -3.324 -10.324 -20.921 1.00 82.31 185 ARG A CA 1
ATOM 1362 C C . ARG A 1 185 ? -3.323 -9.468 -19.653 1.00 82.31 185 ARG A C 1
ATOM 1364 O O . ARG A 1 185 ? -3.130 -9.982 -18.554 1.00 82.31 185 ARG A O 1
ATOM 1371 N N . GLY A 1 186 ? -3.621 -8.180 -19.808 1.00 82.44 186 GLY A N 1
ATOM 1372 C CA . GLY A 1 186 ? -3.907 -7.300 -18.674 1.00 82.44 186 GLY A CA 1
ATOM 1373 C C . GLY A 1 186 ? -5.048 -7.870 -17.827 1.00 82.44 186 GLY A C 1
ATOM 1374 O O . GLY A 1 186 ? -6.079 -8.284 -18.360 1.00 82.44 186 GLY A O 1
ATOM 1375 N N . SER A 1 187 ? -4.818 -7.998 -16.525 1.00 89.44 187 SER A N 1
ATOM 1376 C CA . SER A 1 187 ? -5.767 -8.561 -15.564 1.00 89.44 187 SER A CA 1
ATOM 1377 C C . SER A 1 187 ? -5.363 -8.167 -14.151 1.00 89.44 187 SER A C 1
ATOM 1379 O O . SER A 1 187 ? -4.221 -7.780 -13.913 1.00 89.44 187 SER A O 1
ATOM 1381 N N . CYS A 1 188 ? -6.284 -8.331 -13.208 1.00 91.81 188 CYS A N 1
ATOM 1382 C CA . CYS A 1 188 ? -6.026 -8.108 -11.793 1.00 91.81 188 CYS A CA 1
ATOM 1383 C C . CYS A 1 188 ? -6.527 -9.293 -10.978 1.00 91.81 188 CYS A C 1
ATOM 1385 O O . CYS A 1 188 ? -7.438 -10.011 -11.395 1.00 91.81 188 CYS A O 1
ATOM 1387 N N . VAL A 1 189 ? -5.942 -9.466 -9.803 1.00 95.19 189 VAL A N 1
ATOM 1388 C CA . VAL A 1 189 ? -6.449 -10.341 -8.749 1.00 95.19 189 VAL A CA 1
ATOM 1389 C C . VAL A 1 189 ? -6.578 -9.493 -7.500 1.00 95.19 189 VAL A C 1
ATOM 1391 O O . VAL A 1 189 ? -5.768 -8.599 -7.312 1.00 95.19 189 VAL A O 1
ATOM 1394 N N . SER A 1 190 ? -7.591 -9.723 -6.675 1.00 95.94 190 SER A N 1
ATOM 1395 C CA . SER A 1 190 ? -7.767 -8.926 -5.469 1.00 95.94 190 SER A CA 1
ATOM 1396 C C . SER A 1 190 ? -8.073 -9.772 -4.250 1.00 95.94 190 SER A C 1
ATOM 1398 O O . SER A 1 190 ? -8.562 -10.899 -4.341 1.00 95.94 190 SER A O 1
ATOM 1400 N N . VAL A 1 191 ? -7.757 -9.203 -3.093 1.00 96.94 191 VAL A N 1
ATOM 1401 C CA . VAL A 1 191 ? -8.149 -9.695 -1.779 1.00 96.94 191 VAL A CA 1
ATOM 1402 C C . VAL A 1 191 ? -8.857 -8.567 -1.044 1.00 96.94 191 VAL A C 1
ATOM 1404 O O . VAL A 1 191 ? -8.425 -7.415 -1.067 1.00 96.94 191 VAL A O 1
ATOM 1407 N N . GLN A 1 192 ? -9.966 -8.907 -0.395 1.00 97.25 192 GLN A N 1
ATOM 1408 C CA . GLN A 1 192 ? -10.721 -7.975 0.429 1.00 97.25 192 GLN A CA 1
ATOM 1409 C C . GLN A 1 192 ? -10.434 -8.237 1.904 1.00 97.25 192 GLN A C 1
ATOM 1411 O O . GLN A 1 192 ? -10.494 -9.373 2.375 1.00 97.25 192 GLN A O 1
ATOM 1416 N N . PHE A 1 193 ? -10.169 -7.162 2.633 1.00 97.00 193 PHE A N 1
ATOM 1417 C CA . PHE A 1 193 ? -10.023 -7.129 4.076 1.00 97.00 193 PHE A CA 1
ATOM 1418 C C . PHE A 1 193 ? -11.296 -6.513 4.666 1.00 97.00 193 PHE A C 1
ATOM 1420 O O . PHE A 1 193 ? -11.507 -5.300 4.547 1.00 97.00 193 PHE A O 1
ATOM 1427 N N . PRO A 1 194 ? -12.189 -7.324 5.257 1.00 96.25 194 PRO A N 1
ATOM 1428 C CA . PRO A 1 194 ? -13.421 -6.807 5.828 1.00 96.25 194 PRO A CA 1
ATOM 1429 C C . PRO A 1 194 ? -13.105 -5.912 7.029 1.00 96.25 194 PRO A C 1
ATOM 1431 O O . PRO A 1 194 ? -12.351 -6.295 7.921 1.00 96.25 194 PRO A O 1
ATOM 1434 N N . SER A 1 195 ? -13.760 -4.753 7.107 1.00 95.56 195 SER A N 1
ATOM 1435 C CA . SER A 1 195 ? -13.671 -3.869 8.278 1.00 95.56 195 SER A CA 1
ATOM 1436 C C . SER A 1 195 ? -14.234 -4.503 9.551 1.00 95.56 195 SER A C 1
ATOM 1438 O O . SER A 1 195 ? -13.967 -4.038 10.654 1.00 95.56 195 SER A O 1
ATOM 1440 N N . ASN A 1 196 ? -15.069 -5.540 9.407 1.00 93.12 196 ASN A N 1
ATOM 1441 C CA . ASN A 1 196 ? -15.812 -6.178 10.492 1.00 93.12 196 ASN A CA 1
ATOM 1442 C C . ASN A 1 196 ? -16.655 -5.194 11.323 1.00 93.12 196 ASN A C 1
ATOM 1444 O O . ASN A 1 196 ? -16.877 -5.420 12.511 1.00 93.12 196 ASN A O 1
ATOM 1448 N N . GLY A 1 197 ? -17.152 -4.125 10.691 1.00 94.19 197 GLY A N 1
ATOM 1449 C CA . GLY A 1 197 ? -17.973 -3.101 11.337 1.00 94.19 197 GLY A CA 1
ATOM 1450 C C . GLY A 1 197 ? -17.169 -2.006 12.041 1.00 94.19 197 GLY A C 1
ATOM 1451 O O . GLY A 1 197 ? -17.776 -1.155 12.692 1.00 94.19 197 GLY A O 1
ATOM 1452 N N . ILE A 1 198 ? -15.835 -2.017 11.931 1.00 95.75 198 ILE A N 1
ATOM 1453 C CA . ILE A 1 198 ? -14.981 -0.913 12.379 1.00 95.75 198 ILE A CA 1
ATOM 1454 C C . ILE A 1 198 ? -15.239 0.290 11.472 1.00 95.75 198 ILE A C 1
ATOM 1456 O O . ILE A 1 198 ? -15.148 0.198 10.247 1.00 95.75 198 ILE A O 1
ATOM 1460 N N . SER A 1 199 ? -15.568 1.415 12.098 1.00 95.75 199 SER A N 1
ATOM 1461 C CA . SER A 1 199 ? -15.837 2.680 11.424 1.00 95.75 199 SER A CA 1
ATOM 1462 C C . SER A 1 199 ? -14.541 3.468 11.249 1.00 95.75 199 SER A C 1
ATOM 1464 O O . SER A 1 199 ? -13.790 3.626 12.210 1.00 95.75 199 SER A O 1
ATOM 1466 N N . TYR A 1 200 ? -14.260 3.955 10.041 1.00 97.12 200 TYR A N 1
ATOM 1467 C CA . TYR A 1 200 ? -13.045 4.715 9.746 1.00 97.12 200 TYR A CA 1
ATOM 1468 C C . TYR A 1 200 ? -13.295 5.839 8.737 1.00 97.12 200 TYR A C 1
ATOM 1470 O O . TYR A 1 200 ? -14.110 5.722 7.823 1.00 97.12 200 TYR A O 1
ATOM 1478 N N . SER A 1 201 ? -12.572 6.943 8.904 1.00 96.88 201 SER A N 1
ATOM 1479 C CA . SER A 1 201 ? -12.577 8.114 8.015 1.00 96.88 201 SER A CA 1
ATOM 1480 C C . SER A 1 201 ? -11.185 8.439 7.468 1.00 96.88 201 SER A C 1
ATOM 1482 O O . SER A 1 201 ? -11.022 9.395 6.717 1.00 96.88 201 SER A O 1
ATOM 1484 N N . GLN A 1 202 ? -10.173 7.658 7.840 1.00 97.56 202 GLN A N 1
ATOM 1485 C CA . GLN A 1 202 ? -8.788 7.869 7.449 1.00 97.56 202 GLN A CA 1
ATOM 1486 C C . GLN A 1 202 ? -8.089 6.517 7.308 1.00 97.56 202 GLN A C 1
ATOM 1488 O O . GLN A 1 202 ? -8.336 5.602 8.095 1.00 97.56 202 GLN A O 1
ATOM 1493 N N . VAL A 1 203 ? -7.225 6.389 6.304 1.00 98.19 203 VAL A N 1
ATOM 1494 C CA . VAL A 1 203 ? -6.417 5.196 6.048 1.00 98.19 203 VAL A CA 1
ATOM 1495 C C . VAL A 1 203 ? -4.950 5.596 6.060 1.00 98.19 203 VAL A C 1
ATOM 1497 O O . VAL A 1 203 ? -4.520 6.383 5.223 1.00 98.19 203 VAL A O 1
ATOM 1500 N N . CYS A 1 204 ? -4.190 5.032 6.992 1.00 98.25 204 CYS A N 1
ATOM 1501 C CA . CYS A 1 204 ? -2.733 5.082 7.001 1.00 98.25 204 CYS A CA 1
ATOM 1502 C C . CYS A 1 204 ? -2.209 3.679 6.701 1.00 98.25 204 CYS A C 1
ATOM 1504 O O . CYS A 1 204 ? -2.621 2.719 7.359 1.00 98.25 204 CYS A O 1
ATOM 1506 N N . GLY A 1 205 ? -1.337 3.538 5.708 1.00 97.75 205 GLY A N 1
ATOM 1507 C CA . GLY A 1 205 ? -0.876 2.226 5.272 1.00 97.75 205 GLY A CA 1
ATOM 1508 C C . GLY A 1 205 ? 0.514 2.250 4.667 1.00 97.75 205 GLY A C 1
ATOM 1509 O O . GLY A 1 205 ? 0.991 3.275 4.196 1.00 97.75 205 GLY A O 1
ATOM 1510 N N . ARG A 1 206 ? 1.160 1.089 4.688 1.00 97.38 206 ARG A N 1
ATOM 1511 C CA . ARG A 1 206 ? 2.454 0.843 4.060 1.00 97.38 206 ARG A CA 1
ATOM 1512 C C . ARG A 1 206 ? 2.378 -0.472 3.311 1.00 97.38 206 ARG A C 1
ATOM 1514 O O . ARG A 1 206 ? 1.819 -1.444 3.817 1.00 97.38 206 ARG A O 1
ATOM 1521 N N . VAL A 1 207 ? 2.972 -0.493 2.130 1.00 97.88 207 VAL A N 1
ATOM 1522 C CA . VAL A 1 207 ? 3.126 -1.688 1.309 1.00 97.88 207 VAL A CA 1
ATOM 1523 C C . VAL A 1 207 ? 4.596 -1.787 0.940 1.00 97.88 207 VAL A C 1
ATOM 1525 O O . VAL A 1 207 ? 5.213 -0.782 0.610 1.00 97.88 207 VAL A O 1
ATOM 1528 N N . VAL A 1 208 ? 5.152 -2.990 1.031 1.00 97.62 208 VAL A N 1
ATOM 1529 C CA . VAL A 1 208 ? 6.496 -3.295 0.538 1.00 97.62 208 VAL A CA 1
ATOM 1530 C C . VAL A 1 208 ? 6.324 -4.281 -0.604 1.00 97.62 208 VAL A C 1
ATOM 1532 O O . VAL A 1 208 ? 5.702 -5.330 -0.426 1.00 97.62 208 VAL A O 1
ATOM 1535 N N . GLY A 1 209 ? 6.827 -3.921 -1.779 1.00 97.00 209 GLY A N 1
ATOM 1536 C CA . GLY A 1 209 ? 6.763 -4.749 -2.978 1.00 97.00 209 GLY A CA 1
ATOM 1537 C C . GLY A 1 209 ? 8.124 -4.905 -3.630 1.00 97.00 209 GLY A C 1
ATOM 1538 O O . GLY A 1 209 ? 9.116 -4.357 -3.169 1.00 97.00 209 GLY A O 1
ATOM 1539 N N . TYR A 1 210 ? 8.156 -5.670 -4.714 1.00 97.50 210 TYR A N 1
ATOM 1540 C CA . TYR A 1 210 ? 9.354 -5.893 -5.515 1.00 97.50 210 TYR A CA 1
ATOM 1541 C C . TYR A 1 210 ? 8.956 -5.949 -6.981 1.00 97.50 210 TYR A C 1
ATOM 1543 O O . TYR A 1 210 ? 7.914 -6.520 -7.323 1.00 97.50 210 TYR A O 1
ATOM 1551 N N . GLN A 1 211 ? 9.795 -5.397 -7.853 1.00 96.88 211 GLN A N 1
ATOM 1552 C CA . GLN A 1 211 ? 9.574 -5.486 -9.289 1.00 96.88 211 GLN A CA 1
ATOM 1553 C C . GLN A 1 211 ? 9.745 -6.935 -9.757 1.00 96.88 211 GLN A C 1
ATOM 1555 O O . GLN A 1 211 ? 10.749 -7.592 -9.466 1.00 96.88 211 GLN A O 1
ATOM 1560 N N . TYR A 1 212 ? 8.777 -7.417 -10.535 1.00 95.50 212 TYR A N 1
ATOM 1561 C CA . TYR A 1 212 ? 8.890 -8.674 -11.264 1.00 95.50 212 TYR A CA 1
ATOM 1562 C C . TYR A 1 212 ? 8.750 -8.430 -12.762 1.00 95.50 212 TYR A C 1
ATOM 1564 O O . TYR A 1 212 ? 7.707 -7.976 -13.229 1.00 95.50 212 TYR A O 1
ATOM 1572 N N . GLY A 1 213 ? 9.779 -8.791 -13.522 1.00 94.12 213 GLY A N 1
ATOM 1573 C CA . GLY A 1 213 ? 9.755 -8.674 -14.970 1.00 94.12 213 GLY A CA 1
ATOM 1574 C C . GLY A 1 213 ? 9.771 -7.222 -15.452 1.00 94.12 213 GLY A C 1
ATOM 1575 O O . GLY A 1 213 ? 10.609 -6.416 -15.044 1.00 94.12 213 GLY A O 1
ATOM 1576 N N . THR A 1 214 ? 8.835 -6.916 -16.348 1.00 93.12 214 THR A N 1
ATOM 1577 C CA . THR A 1 214 ? 8.771 -5.671 -17.121 1.00 93.12 214 THR A CA 1
ATOM 1578 C C . THR A 1 214 ? 7.459 -4.931 -16.851 1.00 93.12 214 THR A C 1
ATOM 1580 O O . THR A 1 214 ? 6.551 -5.024 -17.677 1.00 93.12 214 THR A O 1
ATOM 1583 N N . PRO A 1 215 ? 7.297 -4.289 -15.683 1.00 94.50 215 PRO A N 1
ATOM 1584 C CA . PRO A 1 215 ? 6.068 -3.578 -15.379 1.00 94.50 215 PRO A CA 1
ATOM 1585 C C . PRO A 1 215 ? 5.970 -2.291 -16.204 1.00 94.50 215 PRO A C 1
ATOM 1587 O O . PRO A 1 215 ? 6.973 -1.636 -16.492 1.00 94.50 215 PRO A O 1
ATOM 1590 N N . ASP A 1 216 ? 4.746 -1.921 -16.547 1.00 91.50 216 ASP A N 1
ATOM 1591 C CA . ASP A 1 216 ? 4.448 -0.735 -17.341 1.00 91.50 216 ASP A CA 1
ATOM 1592 C C . ASP A 1 216 ? 4.225 0.525 -16.483 1.00 91.50 216 ASP A C 1
ATOM 1594 O O . ASP A 1 216 ? 3.883 1.555 -17.042 1.00 91.50 216 ASP A O 1
ATOM 1598 N N . ALA A 1 217 ? 4.379 0.495 -15.154 1.00 93.75 217 ALA A N 1
ATOM 1599 C CA . ALA A 1 217 ? 3.864 1.520 -14.233 1.00 93.75 217 ALA A CA 1
ATOM 1600 C C . ALA A 1 217 ? 2.362 1.800 -14.450 1.00 93.75 217 ALA A C 1
ATOM 1602 O O . ALA A 1 217 ? 1.532 0.974 -14.067 1.00 93.75 217 ALA A O 1
ATOM 1603 N N . ALA A 1 218 ? 1.975 2.939 -15.030 1.00 89.12 218 ALA A N 1
ATOM 1604 C CA . ALA A 1 218 ? 0.598 3.174 -15.472 1.00 89.12 218 ALA A CA 1
ATOM 1605 C C . ALA A 1 218 ? 0.382 2.649 -16.902 1.00 89.12 218 ALA A C 1
ATOM 1607 O O . ALA A 1 218 ? 1.266 2.790 -17.743 1.00 89.12 218 ALA A O 1
ATOM 1608 N N . ASP A 1 219 ? -0.808 2.108 -17.211 1.00 79.62 219 ASP A N 1
ATOM 1609 C CA . ASP A 1 219 ? -1.115 1.624 -18.571 1.00 79.62 219 ASP A CA 1
ATOM 1610 C C . ASP A 1 219 ? -0.819 2.729 -19.615 1.00 79.62 219 ASP A C 1
ATOM 1612 O O . ASP A 1 219 ? -1.447 3.794 -19.580 1.00 79.62 219 ASP A O 1
ATOM 1616 N N . PRO A 1 220 ? 0.130 2.511 -20.548 1.00 69.31 220 PRO A N 1
ATOM 1617 C CA . PRO A 1 220 ? 0.586 3.543 -21.476 1.00 69.31 220 PRO A CA 1
ATOM 1618 C C . PRO A 1 220 ? -0.417 3.80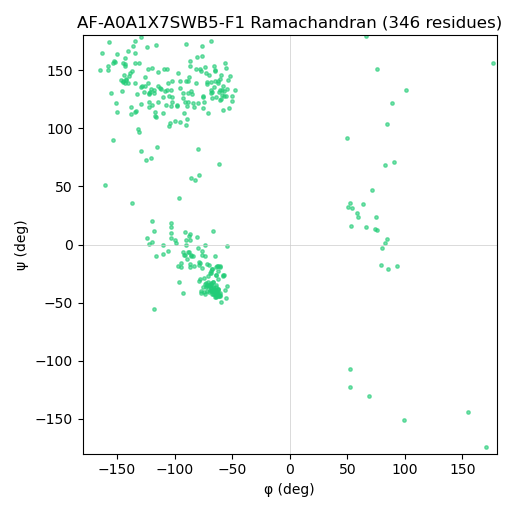2 -22.607 1.00 69.31 220 PRO A C 1
ATOM 1620 O O . PRO A 1 220 ? -0.202 4.683 -23.446 1.00 69.31 220 PRO A O 1
ATOM 1623 N N . ARG A 1 221 ? -1.503 3.023 -22.694 1.00 72.44 221 ARG A N 1
ATOM 1624 C CA . ARG A 1 221 ? -2.525 3.192 -23.727 1.00 72.44 221 ARG A CA 1
ATOM 1625 C C . ARG A 1 221 ? -3.492 4.311 -23.341 1.00 72.44 221 ARG A C 1
ATOM 1627 O O . ARG A 1 221 ? -3.945 4.384 -22.200 1.00 72.44 221 ARG A O 1
ATOM 1634 N N . PRO A 1 222 ? -3.889 5.159 -24.302 1.00 61.66 222 PRO A N 1
ATOM 1635 C CA . PRO A 1 222 ? -4.876 6.188 -24.041 1.00 61.66 222 PRO A CA 1
ATOM 1636 C C . PRO A 1 222 ? -6.219 5.538 -23.674 1.00 61.66 222 PRO A C 1
ATOM 1638 O O . PRO A 1 222 ? -6.775 4.761 -24.447 1.00 61.66 222 PRO A O 1
ATOM 1641 N N . ILE A 1 223 ? -6.767 5.953 -22.527 1.00 58.75 223 ILE A N 1
ATOM 1642 C CA . ILE A 1 223 ? -8.155 5.735 -22.087 1.00 58.75 223 ILE A CA 1
ATOM 1643 C C . ILE A 1 223 ? -8.422 4.372 -21.431 1.00 58.75 223 ILE A C 1
ATOM 1645 O O . ILE A 1 223 ? -9.245 3.584 -21.895 1.00 58.75 223 ILE A O 1
ATOM 1649 N N . ILE A 1 224 ? -7.863 4.162 -20.237 1.00 65.31 224 ILE A N 1
ATOM 1650 C CA . ILE A 1 224 ? -8.597 3.386 -19.232 1.00 65.31 224 ILE A CA 1
ATOM 1651 C C . ILE A 1 224 ? -8.736 4.172 -17.931 1.00 65.31 224 ILE A C 1
ATOM 1653 O O . ILE A 1 224 ? -8.115 3.872 -16.918 1.00 65.31 224 ILE A O 1
ATOM 1657 N N . ASN A 1 225 ? -9.592 5.197 -17.960 1.00 82.81 225 ASN A N 1
ATOM 1658 C CA . ASN A 1 225 ? -10.017 5.910 -16.755 1.00 82.81 225 ASN A CA 1
ATOM 1659 C C . ASN A 1 225 ? -11.160 5.156 -16.055 1.00 82.81 225 ASN A C 1
ATOM 1661 O O . ASN A 1 225 ? -12.256 5.682 -15.873 1.00 82.81 225 ASN A O 1
ATOM 1665 N N . ASP A 1 226 ? -10.912 3.890 -15.732 1.00 90.19 226 ASP A N 1
ATOM 1666 C CA . ASP A 1 226 ? -11.857 3.009 -15.054 1.00 90.19 226 ASP A CA 1
ATOM 1667 C C . ASP A 1 226 ? -11.137 2.285 -13.919 1.00 90.19 226 ASP A C 1
ATOM 1669 O O . ASP A 1 226 ? -10.246 1.464 -14.144 1.00 90.19 226 ASP A O 1
ATOM 1673 N N . ILE A 1 227 ? -11.565 2.579 -12.692 1.00 93.31 227 ILE A N 1
ATOM 1674 C CA . ILE A 1 227 ? -11.039 1.983 -11.462 1.00 93.31 227 ILE A CA 1
ATOM 1675 C C . ILE A 1 227 ? -11.223 0.457 -11.417 1.00 93.31 227 ILE A C 1
ATOM 1677 O O . ILE A 1 227 ? -10.549 -0.236 -10.658 1.00 93.31 227 ILE A O 1
ATOM 1681 N N . ASN A 1 228 ? -12.129 -0.091 -12.231 1.00 93.75 228 ASN A N 1
ATOM 1682 C CA . ASN A 1 228 ? -12.381 -1.526 -12.320 1.00 93.75 228 ASN A CA 1
ATOM 1683 C C . ASN A 1 228 ? -11.475 -2.246 -13.329 1.00 93.75 228 ASN A C 1
ATOM 1685 O O . ASN A 1 228 ? -11.485 -3.478 -13.375 1.00 93.75 228 ASN A O 1
ATOM 1689 N N . SER A 1 229 ? -10.672 -1.518 -14.108 1.00 91.56 229 SER A N 1
ATOM 1690 C CA . SER A 1 229 ? -9.767 -2.080 -15.117 1.00 91.56 229 SER A CA 1
ATOM 1691 C C . SER A 1 229 ? -8.371 -2.398 -14.560 1.00 91.56 229 SER A C 1
ATOM 1693 O O . SER A 1 229 ? -8.064 -2.069 -13.414 1.00 91.56 229 SER A O 1
ATOM 1695 N N . HIS A 1 230 ? -7.513 -3.054 -15.345 1.00 90.50 230 HIS A N 1
ATOM 1696 C CA . HIS A 1 230 ? -6.083 -3.256 -15.061 1.00 90.50 230 HIS A CA 1
ATOM 1697 C C . HIS A 1 230 ? -5.238 -2.008 -15.380 1.00 90.50 230 HIS A C 1
ATOM 1699 O O . HIS A 1 230 ? -4.347 -2.040 -16.215 1.00 90.50 230 HIS A O 1
ATOM 1705 N N . TYR A 1 231 ? -5.526 -0.886 -14.726 1.00 92.00 231 TYR A N 1
ATOM 1706 C CA . TYR A 1 231 ? -4.940 0.414 -15.077 1.00 92.00 231 TYR A CA 1
ATOM 1707 C C . TYR A 1 231 ? -3.478 0.627 -14.621 1.00 92.00 231 TYR A C 1
ATOM 1709 O O . TYR A 1 231 ? -2.867 1.630 -14.996 1.00 92.00 231 TYR A O 1
ATOM 1717 N N . VAL A 1 232 ? -2.931 -0.276 -13.798 1.00 93.69 232 VAL A N 1
ATOM 1718 C CA . VAL A 1 232 ? -1.606 -0.159 -13.171 1.00 93.69 232 VAL A CA 1
ATOM 1719 C C . VAL A 1 232 ? -0.909 -1.517 -13.091 1.00 93.69 232 VAL A C 1
ATOM 1721 O O . VAL A 1 232 ? -1.533 -2.510 -12.712 1.00 93.69 232 VAL A O 1
ATOM 1724 N N . ASP A 1 233 ? 0.392 -1.533 -13.375 1.00 94.06 233 ASP A N 1
ATOM 1725 C CA . ASP A 1 233 ? 1.306 -2.592 -12.962 1.00 94.06 233 ASP A CA 1
ATOM 1726 C C . ASP A 1 233 ? 1.895 -2.230 -11.597 1.00 94.06 233 ASP A C 1
ATOM 1728 O O . ASP A 1 233 ? 2.750 -1.355 -11.453 1.00 94.06 233 ASP A O 1
ATOM 1732 N N . GLY A 1 234 ? 1.364 -2.875 -10.563 1.00 95.69 234 GLY A N 1
ATOM 1733 C CA . GLY A 1 234 ? 1.636 -2.533 -9.175 1.00 95.69 234 GLY A CA 1
ATOM 1734 C C . GLY A 1 234 ? 0.490 -2.971 -8.269 1.00 95.69 234 GLY A C 1
ATOM 1735 O O . GLY A 1 234 ? -0.104 -4.024 -8.495 1.00 95.69 234 GLY A O 1
ATOM 1736 N N . ILE A 1 235 ? 0.197 -2.171 -7.246 1.00 97.56 235 ILE A N 1
ATOM 1737 C CA . ILE A 1 235 ? -0.853 -2.422 -6.257 1.00 97.56 235 ILE A CA 1
ATOM 1738 C C . ILE A 1 235 ? -1.850 -1.260 -6.243 1.00 97.56 235 ILE A C 1
ATOM 1740 O O . ILE A 1 235 ? -1.486 -0.091 -6.127 1.00 97.56 235 ILE A O 1
ATOM 1744 N N . SER A 1 236 ? -3.133 -1.586 -6.312 1.00 97.19 236 SER A N 1
ATOM 1745 C CA . SER A 1 236 ? -4.254 -0.670 -6.139 1.00 97.19 236 SER A CA 1
ATOM 1746 C C . SER A 1 236 ? -4.923 -0.942 -4.796 1.00 97.19 236 SER A C 1
ATOM 1748 O O . SER A 1 236 ? -5.418 -2.042 -4.545 1.00 97.19 236 SER A O 1
ATOM 1750 N N . ILE A 1 237 ? -4.947 0.067 -3.924 1.00 98.44 237 ILE A N 1
ATOM 1751 C CA . ILE A 1 237 ? -5.720 0.036 -2.686 1.00 98.44 237 ILE A CA 1
ATOM 1752 C C . ILE A 1 237 ? -7.032 0.769 -2.933 1.00 98.44 237 ILE A C 1
ATOM 1754 O O . ILE A 1 237 ? -7.054 1.958 -3.270 1.00 98.44 237 ILE A O 1
ATOM 1758 N N . THR A 1 238 ? -8.142 0.060 -2.756 1.00 98.31 238 THR A N 1
ATOM 1759 C CA . THR A 1 238 ? -9.490 0.607 -2.945 1.00 98.31 238 THR A CA 1
ATOM 1760 C C . THR A 1 238 ? -10.409 0.219 -1.795 1.00 98.31 238 THR A C 1
ATOM 1762 O O . THR A 1 238 ? -10.015 -0.509 -0.883 1.00 98.31 238 THR A O 1
ATOM 1765 N N . ARG A 1 239 ? -11.635 0.742 -1.792 1.00 97.75 239 ARG A N 1
ATOM 1766 C CA . ARG A 1 239 ? -12.649 0.399 -0.794 1.00 97.75 239 ARG A CA 1
ATOM 1767 C C . ARG A 1 239 ? -14.052 0.333 -1.378 1.00 97.75 239 ARG A C 1
ATOM 1769 O O . ARG A 1 239 ? -14.365 1.059 -2.323 1.00 97.75 239 ARG A O 1
ATOM 1776 N N . GLY A 1 240 ? -14.892 -0.465 -0.728 1.00 96.81 240 GLY A N 1
ATOM 1777 C CA . GLY A 1 240 ? -16.342 -0.459 -0.909 1.00 96.81 240 GLY A CA 1
ATOM 1778 C C . GLY A 1 240 ? -16.833 -0.921 -2.281 1.00 96.81 240 GLY A C 1
ATOM 1779 O O . GLY A 1 240 ? -16.063 -1.269 -3.177 1.00 96.81 240 GLY A O 1
ATOM 1780 N N . SER A 1 241 ? -18.158 -0.924 -2.424 1.00 95.62 241 SER A N 1
ATOM 1781 C CA . SER A 1 241 ? -18.871 -1.228 -3.666 1.00 95.62 241 SER A CA 1
ATOM 1782 C C . SER A 1 241 ? -20.025 -0.224 -3.831 1.00 95.62 241 SER A C 1
ATOM 1784 O O . SER A 1 241 ? -20.949 -0.249 -3.017 1.00 95.62 241 SER A O 1
ATOM 1786 N N . PRO A 1 242 ? -19.988 0.690 -4.823 1.00 95.94 242 PRO A N 1
ATOM 1787 C CA . PRO A 1 242 ? -19.002 0.784 -5.902 1.00 95.94 242 PRO A CA 1
ATOM 1788 C C . PRO A 1 242 ? -17.586 1.102 -5.403 1.00 95.94 242 PRO A C 1
ATOM 1790 O O . PRO A 1 242 ? -17.404 1.756 -4.375 1.00 95.94 242 PRO A O 1
ATOM 1793 N N . ARG A 1 243 ? -16.592 0.618 -6.158 1.00 96.94 243 ARG A N 1
ATOM 1794 C CA . ARG A 1 243 ? -15.168 0.748 -5.837 1.00 96.94 243 ARG A CA 1
ATOM 1795 C C . ARG A 1 243 ? -14.754 2.217 -5.790 1.00 96.94 243 ARG A C 1
ATOM 1797 O O . ARG A 1 243 ? -15.019 2.972 -6.724 1.00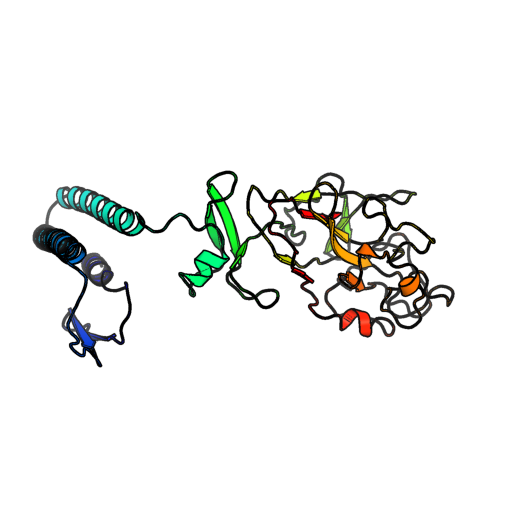 96.94 243 ARG A O 1
ATOM 1804 N N . GLN A 1 244 ? -14.062 2.598 -4.723 1.00 97.12 244 GLN A N 1
ATOM 1805 C CA . GLN A 1 244 ? -13.507 3.934 -4.517 1.00 97.12 244 GLN A CA 1
ATOM 1806 C C . GLN A 1 244 ? -12.000 3.858 -4.292 1.00 97.12 244 GLN A C 1
ATOM 1808 O O . GLN A 1 244 ? -11.516 2.975 -3.586 1.00 97.12 244 GLN A O 1
ATOM 1813 N N . HIS A 1 245 ? -11.261 4.792 -4.886 1.00 97.56 245 HIS A N 1
ATOM 1814 C CA . HIS A 1 245 ? -9.802 4.839 -4.803 1.00 97.56 245 HIS A CA 1
ATOM 1815 C C . HIS A 1 245 ? -9.330 5.262 -3.405 1.00 97.56 245 HIS A C 1
ATOM 1817 O O . HIS A 1 245 ? -9.940 6.129 -2.773 1.00 97.56 245 HIS A O 1
ATOM 1823 N N . VAL A 1 246 ? -8.262 4.623 -2.919 1.00 98.19 246 VAL A N 1
ATOM 1824 C CA . VAL A 1 246 ? -7.555 5.012 -1.690 1.00 98.19 246 VAL A CA 1
ATOM 1825 C C . VAL A 1 246 ? -6.120 5.398 -2.020 1.00 98.19 246 VAL A C 1
ATOM 1827 O O . VAL A 1 246 ? -5.719 6.503 -1.673 1.00 98.19 246 VAL A O 1
ATOM 1830 N N . TRP A 1 247 ? -5.363 4.504 -2.665 1.00 98.50 247 TRP A N 1
ATOM 1831 C CA . TRP A 1 247 ? -3.972 4.752 -3.052 1.00 98.50 247 TRP A CA 1
ATOM 1832 C C . TRP A 1 247 ? -3.541 3.846 -4.210 1.00 98.50 247 TRP A C 1
ATOM 1834 O O . TRP A 1 247 ? -4.026 2.719 -4.324 1.00 98.50 247 TRP A O 1
ATOM 1844 N N . THR A 1 248 ? -2.612 4.302 -5.050 1.00 97.88 248 THR A N 1
ATOM 1845 C CA . THR A 1 248 ? -1.972 3.473 -6.089 1.00 97.88 248 THR A CA 1
ATOM 1846 C C . THR A 1 248 ? -0.467 3.371 -5.833 1.00 97.88 248 THR A C 1
ATOM 1848 O O . THR A 1 248 ? 0.191 4.376 -5.605 1.00 97.88 248 THR A O 1
ATOM 1851 N N . LEU A 1 249 ? 0.106 2.174 -5.901 1.00 98.19 249 LEU A N 1
ATOM 1852 C CA . LEU A 1 249 ? 1.549 1.946 -5.830 1.00 98.19 249 LEU A CA 1
ATOM 1853 C C . LEU A 1 249 ? 2.012 1.327 -7.148 1.00 98.19 249 LEU A C 1
ATOM 1855 O O . LEU A 1 249 ? 1.633 0.206 -7.463 1.00 98.19 249 LEU A O 1
ATOM 1859 N N . MET A 1 250 ? 2.771 2.066 -7.946 1.00 97.31 250 MET A N 1
ATOM 1860 C CA . MET A 1 250 ? 3.141 1.693 -9.315 1.00 97.31 250 MET A CA 1
ATOM 1861 C C . MET A 1 250 ? 4.578 1.171 -9.367 1.00 97.31 250 MET A C 1
ATOM 1863 O O . MET A 1 250 ? 5.453 1.731 -8.712 1.00 97.31 250 MET A O 1
ATOM 1867 N N . ALA A 1 251 ? 4.839 0.139 -10.163 1.00 97.12 251 ALA A N 1
ATOM 1868 C CA . ALA A 1 251 ? 6.194 -0.336 -10.427 1.00 97.12 251 ALA A CA 1
ATOM 1869 C C . ALA A 1 251 ? 6.652 0.128 -11.818 1.00 97.12 251 ALA A C 1
ATOM 1871 O O . ALA A 1 251 ? 6.021 -0.222 -12.813 1.00 97.12 251 ALA A O 1
ATOM 1872 N N . GLY A 1 252 ? 7.726 0.912 -11.896 1.00 95.88 252 GLY A N 1
ATOM 1873 C CA . GLY A 1 252 ? 8.339 1.321 -13.166 1.00 95.88 252 GLY A CA 1
ATOM 1874 C C . GLY A 1 252 ? 9.248 0.247 -13.766 1.00 95.88 252 GLY A C 1
ATOM 1875 O O . GLY A 1 252 ? 9.694 -0.664 -13.071 1.00 95.88 252 GLY A O 1
ATOM 1876 N N . LEU A 1 253 ? 9.536 0.353 -15.066 1.00 95.69 253 LEU A N 1
ATOM 1877 C CA . LEU A 1 253 ? 10.404 -0.595 -15.774 1.00 95.69 253 LEU A CA 1
ATOM 1878 C C . LEU A 1 253 ? 11.896 -0.426 -15.448 1.00 95.69 253 LEU A C 1
ATOM 1880 O O . LEU A 1 253 ? 12.615 -1.426 -15.366 1.00 95.69 253 LEU A O 1
ATOM 1884 N N . ASN A 1 254 ? 12.355 0.825 -15.351 1.00 95.19 254 ASN A N 1
ATOM 1885 C CA . ASN A 1 254 ? 13.747 1.219 -15.138 1.00 95.19 254 ASN A CA 1
ATOM 1886 C C . ASN A 1 254 ? 13.812 2.478 -14.261 1.00 95.19 254 ASN A C 1
ATOM 1888 O O . ASN A 1 254 ? 13.076 3.435 -14.497 1.00 95.19 254 ASN A O 1
ATOM 1892 N N . GLU A 1 255 ? 14.765 2.529 -13.333 1.00 94.69 255 GLU A N 1
ATOM 1893 C CA . GLU A 1 255 ? 14.966 3.694 -12.451 1.00 94.69 255 GLU A CA 1
ATOM 1894 C C . GLU A 1 255 ? 16.065 4.656 -12.943 1.00 94.69 255 GLU A C 1
ATOM 1896 O O . GLU A 1 255 ? 16.129 5.823 -12.546 1.00 94.69 255 GLU A O 1
ATOM 1901 N N . ALA A 1 256 ? 16.943 4.186 -13.834 1.00 93.75 256 ALA A N 1
ATOM 1902 C CA . ALA A 1 256 ? 18.133 4.920 -14.271 1.00 93.75 256 ALA A CA 1
ATOM 1903 C C . ALA A 1 256 ? 18.227 5.123 -15.795 1.00 93.75 256 ALA A C 1
ATOM 1905 O O . ALA A 1 256 ? 19.229 5.638 -16.292 1.00 93.75 256 ALA A O 1
ATOM 1906 N N . SER A 1 257 ? 17.203 4.730 -16.556 1.00 95.00 257 SER A N 1
ATOM 1907 C CA . SER A 1 257 ? 17.165 4.888 -18.014 1.00 95.00 257 SER A CA 1
ATOM 1908 C C . SER A 1 257 ? 15.738 4.985 -18.561 1.00 95.00 257 SER A C 1
ATOM 1910 O O . SER A 1 257 ? 14.784 4.526 -17.936 1.00 95.00 257 SER A O 1
ATOM 1912 N N . LEU A 1 258 ? 15.594 5.595 -19.742 1.00 92.62 258 LEU A N 1
ATOM 1913 C CA . LEU A 1 258 ? 14.332 5.662 -20.481 1.00 92.62 258 LEU A CA 1
ATOM 1914 C C . LEU A 1 258 ? 14.347 4.598 -21.580 1.00 92.62 258 LEU A C 1
ATOM 1916 O O . LEU A 1 258 ? 15.037 4.757 -22.592 1.00 92.62 258 LEU A O 1
ATOM 1920 N N . HIS A 1 259 ? 13.586 3.518 -21.409 1.00 84.31 259 HIS A N 1
ATOM 1921 C CA . HIS A 1 259 ? 13.487 2.482 -22.437 1.00 84.31 259 HIS A CA 1
ATOM 1922 C C . HIS A 1 259 ? 12.965 3.080 -23.762 1.00 84.31 259 HIS A C 1
ATOM 1924 O O . HIS A 1 259 ? 12.022 3.870 -23.764 1.00 84.31 259 HIS A O 1
ATOM 1930 N N . ASN A 1 260 ? 13.613 2.756 -24.890 1.00 83.94 260 ASN A N 1
ATOM 1931 C CA . ASN A 1 260 ? 13.372 3.350 -26.221 1.00 83.94 260 ASN A CA 1
ATOM 1932 C C . ASN A 1 260 ? 13.424 4.895 -26.294 1.00 83.94 260 ASN A C 1
ATOM 1934 O O . ASN A 1 260 ? 12.994 5.468 -27.294 1.00 83.94 260 ASN A O 1
ATOM 1938 N N . ASN A 1 261 ? 13.986 5.572 -25.284 1.00 83.75 261 ASN A N 1
ATOM 1939 C CA . ASN A 1 261 ? 14.066 7.035 -25.170 1.00 83.75 261 ASN A CA 1
ATOM 1940 C C . ASN A 1 261 ? 12.713 7.773 -25.171 1.00 83.75 261 ASN A C 1
ATOM 1942 O O . ASN A 1 261 ? 12.671 8.955 -25.508 1.00 83.75 261 ASN A O 1
ATOM 1946 N N . ASP A 1 262 ? 11.614 7.112 -24.805 1.00 87.94 262 ASP A N 1
ATOM 1947 C CA . ASP A 1 262 ? 10.290 7.751 -24.744 1.00 87.94 262 ASP A CA 1
ATOM 1948 C C . ASP A 1 262 ? 9.681 7.804 -23.339 1.00 87.94 262 ASP A C 1
ATOM 1950 O O . ASP A 1 262 ? 8.685 8.491 -23.143 1.00 87.94 262 ASP A O 1
ATOM 1954 N N . GLY A 1 263 ? 10.275 7.112 -22.363 1.00 89.81 263 GLY A N 1
ATOM 1955 C CA . GLY A 1 263 ? 9.859 7.180 -20.964 1.00 89.81 263 GLY A CA 1
ATOM 1956 C C . GLY A 1 263 ? 8.465 6.621 -20.678 1.00 89.81 263 GLY A C 1
ATOM 1957 O O . GLY A 1 263 ? 7.915 6.883 -19.610 1.00 89.81 263 GLY A O 1
ATOM 1958 N N . ARG A 1 264 ? 7.869 5.861 -21.606 1.00 91.12 264 ARG A N 1
ATOM 1959 C CA . ARG A 1 264 ? 6.468 5.425 -21.500 1.00 91.12 264 ARG A CA 1
ATOM 1960 C C . ARG A 1 264 ? 6.211 4.331 -20.467 1.00 91.12 264 ARG A C 1
ATOM 1962 O O . ARG A 1 264 ? 5.048 4.029 -20.242 1.00 91.12 264 ARG A O 1
ATOM 1969 N N . PHE A 1 265 ? 7.256 3.729 -19.902 1.00 93.56 265 PHE A N 1
ATOM 1970 C CA . PHE A 1 265 ? 7.188 2.651 -18.898 1.00 93.56 265 PHE A CA 1
ATOM 1971 C C . PHE A 1 265 ? 7.862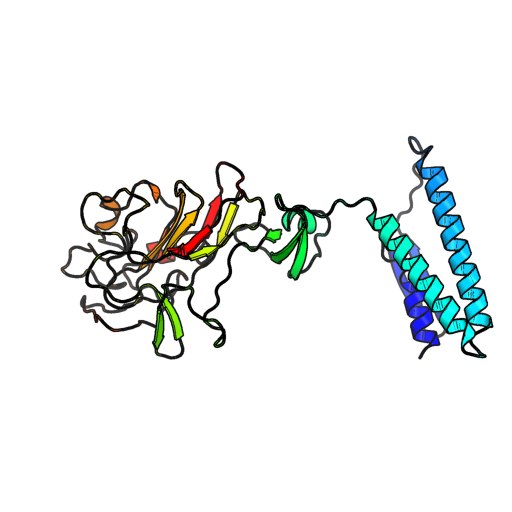 3.039 -17.573 1.00 93.56 265 PHE A C 1
ATOM 1973 O O . PHE A 1 265 ? 7.991 2.229 -16.658 1.00 93.56 265 PHE A O 1
ATOM 1980 N N . ASN A 1 266 ? 8.361 4.271 -17.485 1.00 94.69 266 ASN A N 1
ATOM 1981 C CA . ASN A 1 266 ? 8.941 4.810 -16.267 1.00 94.69 266 ASN A CA 1
ATOM 1982 C C . ASN A 1 266 ? 7.840 5.426 -15.411 1.00 94.69 266 ASN A C 1
ATOM 1984 O O . ASN A 1 266 ? 6.803 5.855 -15.925 1.00 94.69 266 ASN A O 1
ATOM 1988 N N . CYS A 1 267 ? 8.105 5.550 -14.116 1.00 95.75 267 CYS A N 1
ATOM 1989 C CA . CYS A 1 267 ? 7.172 6.162 -13.190 1.00 95.75 267 CYS A CA 1
ATOM 1990 C C . CYS A 1 267 ? 6.683 7.544 -13.656 1.00 95.75 267 CYS A C 1
ATOM 1992 O O . CYS A 1 267 ? 7.467 8.312 -14.218 1.00 95.75 267 CYS A O 1
ATOM 1994 N N . PRO A 1 268 ? 5.415 7.925 -13.395 1.00 94.69 268 PRO A N 1
ATOM 1995 C CA . PRO A 1 268 ? 4.889 9.235 -13.797 1.00 94.69 268 PRO A CA 1
ATOM 1996 C C . PRO A 1 268 ? 5.673 10.429 -13.238 1.00 94.69 268 PRO A C 1
ATOM 1998 O O . PRO A 1 268 ? 5.700 11.494 -13.850 1.00 94.69 268 PRO A O 1
ATOM 2001 N N . CYS A 1 269 ? 6.316 10.241 -12.086 1.00 94.81 269 CYS A N 1
ATOM 2002 C CA . CYS A 1 269 ? 7.173 11.219 -11.423 1.00 94.81 269 CYS A CA 1
ATOM 2003 C C . CYS A 1 269 ? 8.631 11.210 -11.919 1.00 94.81 269 CYS A C 1
ATOM 2005 O O . CYS A 1 269 ? 9.386 12.111 -11.550 1.00 94.81 269 CYS A O 1
ATOM 2007 N N . SER A 1 270 ? 9.046 10.233 -12.736 1.00 94.94 270 SER A N 1
ATOM 2008 C CA . SER A 1 270 ? 10.424 10.149 -13.224 1.00 94.94 270 SER A CA 1
ATOM 2009 C C . SER A 1 270 ? 10.741 11.257 -14.222 1.00 94.94 270 SER A C 1
ATOM 2011 O O . SER A 1 270 ? 9.918 11.632 -15.065 1.00 94.94 270 SER A O 1
ATOM 2013 N N . GLN A 1 271 ? 11.983 11.737 -14.200 1.00 94.12 271 GLN A N 1
ATOM 2014 C CA . GLN A 1 271 ? 12.458 12.701 -15.187 1.00 94.12 271 GLN A CA 1
ATOM 2015 C C . GLN A 1 271 ? 12.386 12.114 -16.607 1.00 94.12 271 GLN A C 1
ATOM 2017 O O . GLN A 1 271 ? 12.973 11.075 -16.890 1.00 94.12 271 GLN A O 1
ATOM 2022 N N . GLY A 1 27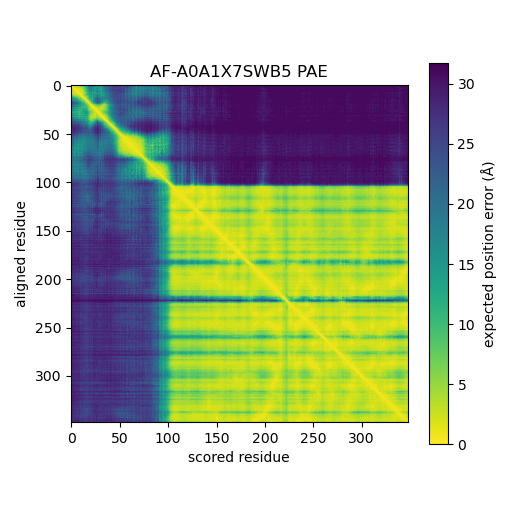2 ? 11.695 12.812 -17.513 1.00 92.19 272 GLY A N 1
ATOM 2023 C CA . GLY A 1 272 ? 11.534 12.385 -18.908 1.00 92.19 272 GLY A CA 1
ATOM 2024 C C . GLY A 1 272 ? 10.422 11.358 -19.145 1.00 92.19 272 GLY A C 1
ATOM 2025 O O . GLY A 1 272 ? 10.222 10.962 -20.290 1.00 92.19 272 GLY A O 1
ATOM 2026 N N . SER A 1 273 ? 9.676 10.957 -18.108 1.00 93.19 273 SER A N 1
ATOM 2027 C CA . SER A 1 273 ? 8.491 10.110 -18.271 1.00 93.19 273 SER A CA 1
ATOM 2028 C C . SER A 1 273 ? 7.360 10.854 -18.982 1.00 93.19 273 SER A C 1
ATOM 2030 O O . SER A 1 273 ? 7.083 12.025 -18.709 1.00 93.19 273 SER A O 1
ATOM 2032 N N . THR A 1 274 ? 6.658 10.156 -19.873 1.00 91.38 274 THR A N 1
ATOM 2033 C CA . THR A 1 274 ? 5.441 10.663 -20.525 1.00 91.38 274 THR A CA 1
ATOM 2034 C C . THR A 1 274 ? 4.165 10.266 -19.783 1.00 91.38 274 THR A C 1
ATOM 2036 O O . THR A 1 274 ? 3.077 10.726 -20.146 1.00 91.38 274 THR A O 1
ATOM 2039 N N . GLN A 1 275 ? 4.265 9.430 -18.742 1.00 88.94 275 GLN A N 1
ATOM 2040 C CA . GLN A 1 275 ? 3.098 8.834 -18.085 1.00 88.94 275 GLN A CA 1
ATOM 2041 C C . GLN A 1 275 ? 2.253 9.819 -17.282 1.00 88.94 275 GLN A C 1
ATOM 2043 O O . GLN A 1 275 ? 1.082 9.554 -17.027 1.00 88.94 275 GLN A O 1
ATOM 2048 N N . ASN A 1 276 ? 2.783 10.996 -16.945 1.00 82.69 276 ASN A N 1
ATOM 2049 C CA . ASN A 1 276 ? 1.976 12.034 -16.303 1.00 82.69 276 ASN A CA 1
ATOM 2050 C C . ASN A 1 276 ? 0.756 12.439 -17.166 1.00 82.69 276 ASN A C 1
ATOM 2052 O O . ASN A 1 276 ? -0.271 12.859 -16.646 1.00 82.69 276 ASN A O 1
ATOM 2056 N N . SER A 1 277 ? 0.839 12.265 -18.492 1.00 81.06 277 SER A N 1
ATOM 2057 C CA . SER A 1 277 ? -0.276 12.519 -19.418 1.00 81.06 277 SER A CA 1
ATOM 2058 C C . SER A 1 277 ? -1.276 11.362 -19.550 1.00 81.06 277 SER A C 1
ATOM 2060 O O . SER A 1 277 ? -2.396 11.579 -20.013 1.00 81.06 277 SER A O 1
ATOM 2062 N N . THR A 1 278 ? -0.893 10.145 -19.156 1.00 78.88 278 THR A N 1
ATOM 2063 C CA . THR A 1 278 ? -1.727 8.932 -19.237 1.00 78.88 278 THR A CA 1
ATOM 2064 C C . THR A 1 278 ? -2.269 8.495 -17.878 1.00 78.88 278 THR A C 1
ATOM 2066 O O . THR A 1 278 ? -3.090 7.579 -17.815 1.00 78.88 278 THR A O 1
ATOM 2069 N N . LEU A 1 279 ? -1.851 9.164 -16.798 1.00 87.38 279 LEU A N 1
ATOM 2070 C CA . LEU A 1 279 ? -2.295 8.877 -15.444 1.00 87.38 279 LEU A CA 1
ATOM 2071 C C . LEU A 1 279 ? -3.814 9.048 -15.308 1.00 87.38 279 LEU A C 1
ATOM 2073 O O . LEU A 1 279 ? -4.403 10.045 -15.734 1.00 87.38 279 LEU A O 1
ATOM 2077 N N . GLN A 1 280 ? -4.461 8.063 -14.693 1.00 88.81 280 GLN A N 1
ATOM 2078 C CA . GLN A 1 280 ? -5.907 8.058 -14.525 1.00 88.81 280 GLN A CA 1
ATOM 2079 C C . GLN A 1 280 ? -6.332 9.163 -13.556 1.00 88.81 280 GLN A C 1
ATOM 2081 O O . GLN A 1 280 ? -5.783 9.309 -12.463 1.00 88.81 280 GLN A O 1
ATOM 2086 N N . SER A 1 281 ? -7.359 9.927 -13.929 1.00 90.81 281 SER A N 1
ATOM 2087 C CA . SER A 1 281 ? -7.727 11.147 -13.204 1.00 90.81 281 SER A CA 1
ATOM 2088 C C . SER A 1 281 ? -8.184 10.884 -11.767 1.00 90.81 281 SER A C 1
ATOM 2090 O O . SER A 1 281 ? -8.074 11.771 -10.928 1.00 90.81 281 SER A O 1
ATOM 2092 N N . PHE A 1 282 ? -8.710 9.687 -11.475 1.00 92.88 282 PHE A N 1
ATOM 2093 C CA . PHE A 1 282 ? -9.140 9.313 -10.124 1.00 92.88 282 PHE A CA 1
ATOM 2094 C C . PHE A 1 282 ? -7.975 9.068 -9.154 1.00 92.88 282 PHE A C 1
ATOM 2096 O O . PHE A 1 282 ? -8.215 9.051 -7.952 1.00 92.88 282 PHE A O 1
ATOM 2103 N N . ILE A 1 283 ? -6.749 8.867 -9.655 1.00 94.62 283 ILE A N 1
ATOM 2104 C CA . ILE A 1 283 ? -5.553 8.673 -8.824 1.00 94.62 283 ILE A CA 1
ATOM 2105 C C . ILE A 1 283 ? -5.084 10.015 -8.260 1.00 94.62 283 ILE A C 1
ATOM 2107 O O . ILE A 1 283 ? -4.702 10.098 -7.097 1.00 94.62 283 ILE A O 1
ATOM 2111 N N . GLY A 1 2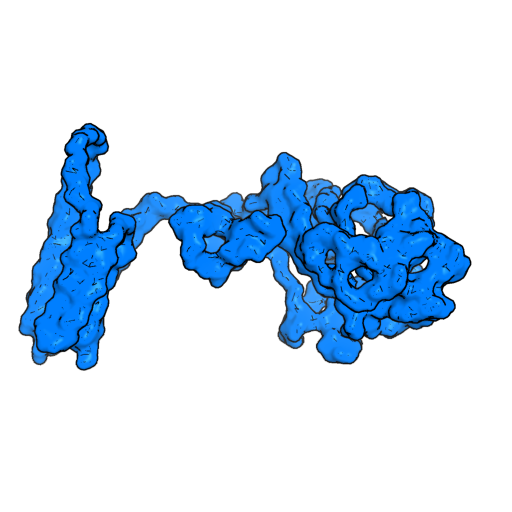84 ? -5.112 11.072 -9.079 1.00 92.31 284 GLY A N 1
ATOM 2112 C CA . GLY A 1 284 ? -4.608 12.386 -8.688 1.00 92.31 284 GLY A CA 1
ATOM 2113 C C . GLY A 1 284 ? -3.175 12.303 -8.151 1.00 92.31 284 GLY A C 1
ATOM 2114 O O . GLY A 1 284 ? -2.285 11.802 -8.832 1.00 92.31 284 GLY A O 1
ATOM 2115 N N . ASN A 1 285 ? -2.974 12.768 -6.916 1.00 93.56 285 ASN A N 1
ATOM 2116 C CA . ASN A 1 285 ? -1.682 12.728 -6.218 1.00 93.56 285 ASN A CA 1
ATOM 2117 C C . ASN A 1 285 ? -1.572 11.568 -5.211 1.00 93.56 285 ASN A C 1
ATOM 2119 O O . ASN A 1 285 ? -0.583 11.480 -4.490 1.00 93.56 285 ASN A O 1
ATOM 2123 N N . ASP A 1 286 ? -2.580 10.699 -5.127 1.00 97.00 286 ASP A N 1
ATOM 2124 C CA . ASP A 1 286 ? -2.642 9.599 -4.163 1.00 97.00 286 ASP A CA 1
ATOM 2125 C C . ASP A 1 286 ? -1.913 8.358 -4.711 1.00 97.00 286 ASP A C 1
ATOM 2127 O O . ASP A 1 286 ? -2.499 7.281 -4.893 1.00 97.00 286 ASP A O 1
ATOM 2131 N N . TYR A 1 287 ? -0.630 8.523 -5.046 1.00 97.44 287 TYR A N 1
ATOM 2132 C CA . TYR A 1 287 ? 0.203 7.433 -5.537 1.00 97.44 287 TYR A CA 1
ATOM 2133 C C . TYR A 1 287 ? 1.658 7.509 -5.082 1.00 97.44 287 TYR A C 1
ATOM 2135 O O . TYR A 1 287 ? 2.198 8.579 -4.816 1.00 97.44 287 TYR A O 1
ATOM 2143 N N . PHE A 1 288 ? 2.300 6.343 -5.067 1.00 98.25 288 PHE A N 1
ATOM 2144 C CA . PHE A 1 288 ? 3.754 6.200 -5.084 1.00 98.25 288 PHE A CA 1
ATOM 2145 C C . PHE A 1 288 ? 4.166 5.423 -6.332 1.00 98.25 288 PHE A C 1
ATOM 2147 O O . PHE A 1 288 ? 3.391 4.615 -6.848 1.00 98.25 288 PHE A O 1
ATOM 2154 N N . CYS A 1 289 ? 5.373 5.665 -6.830 1.00 97.38 289 CYS A N 1
ATOM 2155 C CA . CYS A 1 289 ? 5.939 4.889 -7.924 1.00 97.38 289 CYS A CA 1
ATOM 2156 C C . CYS A 1 289 ? 7.441 4.729 -7.730 1.00 97.38 289 CYS A C 1
ATOM 2158 O O . CYS A 1 289 ? 8.080 5.677 -7.290 1.00 97.38 289 CYS A O 1
ATOM 2160 N N . GLU A 1 290 ? 7.970 3.550 -8.035 1.00 97.56 290 GLU A N 1
ATOM 2161 C CA . GLU A 1 290 ? 9.398 3.231 -7.945 1.00 97.56 290 GLU A CA 1
ATOM 2162 C C . GLU A 1 290 ? 9.718 2.044 -8.868 1.00 97.56 290 GLU A C 1
ATOM 2164 O O . GLU A 1 290 ? 8.832 1.230 -9.158 1.00 97.56 290 GLU A O 1
ATOM 2169 N N . SER A 1 291 ? 10.952 1.931 -9.346 1.00 97.06 291 SER A N 1
ATOM 2170 C CA . SER A 1 291 ? 11.443 0.818 -10.163 1.00 97.06 291 SER A CA 1
ATOM 2171 C C . SER A 1 291 ? 12.610 0.130 -9.468 1.00 97.06 291 SER A C 1
ATOM 2173 O O . SER A 1 291 ? 13.586 0.775 -9.134 1.00 97.06 291 SER A O 1
ATOM 2175 N N . GLY A 1 292 ? 12.597 -1.202 -9.418 1.00 96.56 292 GLY A N 1
ATOM 2176 C CA . GLY A 1 292 ? 13.690 -1.988 -8.833 1.00 96.56 292 GLY A CA 1
ATOM 2177 C C . GLY A 1 292 ? 14.789 -2.380 -9.825 1.00 96.56 292 GLY A C 1
ATOM 2178 O O . GLY A 1 292 ? 15.710 -3.116 -9.467 1.00 96.56 292 GLY A O 1
ATOM 2179 N N . ASN A 1 293 ? 14.670 -1.996 -11.102 1.00 96.50 293 ASN A N 1
ATOM 2180 C CA . ASN A 1 293 ? 15.631 -2.340 -12.149 1.00 96.50 293 ASN A CA 1
ATOM 2181 C C . ASN A 1 293 ? 16.677 -1.226 -12.380 1.00 96.50 293 ASN A C 1
ATOM 2183 O O . ASN A 1 293 ? 16.379 -0.251 -13.088 1.00 96.50 293 ASN A O 1
ATOM 2187 N N . PRO A 1 294 ? 17.932 -1.413 -11.918 1.00 94.44 294 PRO A N 1
ATOM 2188 C CA . PRO A 1 294 ? 18.970 -0.380 -11.928 1.00 94.44 294 PRO A CA 1
ATOM 2189 C C . PRO A 1 294 ? 19.666 -0.190 -13.279 1.00 94.44 294 PRO A C 1
ATOM 2191 O O . PRO A 1 294 ? 20.670 0.519 -13.379 1.00 94.44 294 PRO A O 1
ATOM 2194 N N . ALA A 1 295 ? 19.197 -0.858 -14.336 1.00 93.25 295 ALA A N 1
ATOM 2195 C CA . ALA A 1 295 ? 19.836 -0.798 -15.641 1.00 93.25 295 ALA A CA 1
ATOM 2196 C C . ALA A 1 295 ? 19.882 0.640 -16.196 1.00 93.25 295 ALA A C 1
ATOM 2198 O O . ALA A 1 295 ? 18.860 1.316 -16.349 1.00 93.25 295 ALA A O 1
ATOM 2199 N N . THR A 1 296 ? 21.088 1.088 -16.550 1.00 93.06 296 THR A N 1
ATOM 2200 C CA . THR A 1 296 ? 21.365 2.410 -17.141 1.00 93.06 296 THR A CA 1
ATOM 2201 C C . THR A 1 296 ? 21.339 2.404 -18.671 1.00 93.06 296 THR A C 1
ATOM 2203 O O . THR A 1 296 ? 21.372 3.462 -19.294 1.00 93.06 296 THR A O 1
ATOM 2206 N N . ASP A 1 297 ? 21.254 1.227 -19.290 1.00 91.50 297 ASP A N 1
ATOM 2207 C CA . ASP A 1 297 ? 21.239 1.017 -20.742 1.00 91.50 297 ASP A CA 1
ATOM 2208 C C . ASP A 1 297 ? 19.838 0.704 -21.302 1.00 91.50 297 ASP A C 1
ATOM 2210 O O . ASP A 1 297 ? 19.694 0.404 -22.487 1.00 91.50 297 ASP A O 1
ATOM 2214 N N . GLY A 1 298 ? 18.797 0.764 -20.464 1.00 89.25 298 GLY A N 1
ATOM 2215 C CA . GLY A 1 298 ? 17.420 0.433 -20.840 1.00 89.25 298 GLY A CA 1
ATOM 2216 C C . GLY A 1 298 ? 17.146 -1.065 -20.974 1.00 89.25 298 GLY A C 1
ATOM 2217 O O . GLY A 1 298 ? 16.109 -1.438 -21.534 1.00 89.25 298 GLY A O 1
ATOM 2218 N N . SER A 1 299 ? 18.058 -1.924 -20.502 1.00 92.19 299 SER A N 1
ATOM 2219 C CA . SER A 1 299 ? 17.858 -3.372 -20.478 1.00 92.19 299 SER A CA 1
ATOM 2220 C C . SER A 1 299 ? 16.866 -3.807 -19.392 1.00 92.19 299 SER A C 1
ATOM 2222 O O . SER A 1 299 ? 16.675 -3.158 -18.359 1.00 92.19 299 SER A O 1
ATOM 2224 N N . TYR A 1 300 ? 16.204 -4.935 -19.646 1.00 92.88 300 TYR A N 1
ATOM 2225 C CA . TYR A 1 300 ? 15.238 -5.549 -18.740 1.00 92.88 300 TYR A CA 1
ATOM 2226 C C . TYR A 1 300 ? 15.225 -7.071 -18.908 1.00 92.88 300 TYR A C 1
ATOM 2228 O O . TYR A 1 300 ? 15.700 -7.610 -19.911 1.00 92.88 300 TYR A O 1
ATOM 2236 N N . GLN A 1 301 ? 14.645 -7.780 -17.937 1.00 92.69 301 GLN A N 1
ATOM 2237 C CA . GLN A 1 301 ? 14.495 -9.236 -17.982 1.00 92.69 301 GLN A CA 1
ATOM 2238 C C . GLN A 1 301 ? 13.069 -9.650 -17.609 1.00 92.69 301 GLN A C 1
ATOM 2240 O O . GLN A 1 301 ? 12.567 -9.258 -16.567 1.00 92.69 301 GLN A O 1
ATOM 2245 N N . PHE A 1 302 ? 12.425 -10.495 -18.421 1.00 89.19 302 PHE A N 1
ATOM 2246 C CA . PHE A 1 302 ? 11.003 -10.850 -18.262 1.00 89.19 302 PHE A CA 1
ATOM 2247 C C . PHE A 1 302 ? 10.661 -11.712 -17.033 1.00 89.19 302 PHE A C 1
ATOM 2249 O O . PHE A 1 302 ? 9.513 -11.728 -16.601 1.00 89.19 302 PHE A O 1
ATOM 2256 N N . GLY A 1 303 ? 11.620 -12.476 -16.503 1.00 90.44 303 GLY A N 1
ATOM 2257 C CA . GLY A 1 303 ? 11.375 -13.495 -15.471 1.00 90.44 303 GLY A CA 1
ATOM 2258 C C . GLY A 1 303 ? 12.087 -13.247 -14.145 1.00 90.44 303 GLY A C 1
ATOM 2259 O O . GLY A 1 303 ? 12.156 -14.161 -13.324 1.00 90.44 303 GLY A O 1
ATOM 2260 N N . VAL A 1 304 ? 12.652 -12.054 -13.955 1.00 94.50 304 VAL A N 1
ATOM 2261 C CA . VAL A 1 304 ? 13.462 -11.720 -12.781 1.00 94.50 304 VAL A CA 1
ATOM 2262 C C . VAL A 1 304 ? 12.619 -11.041 -11.716 1.00 94.50 304 VAL A C 1
ATOM 2264 O O . VAL A 1 304 ? 11.848 -10.132 -12.010 1.00 94.50 304 VAL A O 1
ATOM 2267 N N . LEU A 1 305 ? 12.806 -11.487 -10.474 1.00 96.12 305 LEU A N 1
ATOM 2268 C CA . LEU A 1 305 ? 12.398 -10.759 -9.280 1.00 96.12 305 LEU A CA 1
ATOM 2269 C C . LEU A 1 305 ? 13.580 -9.902 -8.819 1.00 96.12 305 LEU A C 1
ATOM 2271 O O . LEU A 1 305 ? 14.599 -10.450 -8.393 1.00 96.12 305 LEU A O 1
ATOM 2275 N N . TYR A 1 306 ? 13.443 -8.583 -8.900 1.00 96.31 306 TYR A N 1
ATOM 2276 C CA . TYR A 1 306 ? 14.450 -7.630 -8.441 1.00 96.31 306 TYR A CA 1
ATOM 2277 C C . TYR A 1 306 ? 14.340 -7.488 -6.919 1.00 96.31 306 TYR A C 1
ATOM 2279 O O . TYR A 1 306 ? 13.663 -6.610 -6.402 1.00 96.31 306 TYR A O 1
ATOM 2287 N N . SER A 1 307 ? 14.944 -8.428 -6.187 1.00 96.25 307 SER A N 1
ATOM 2288 C CA . SER A 1 307 ? 14.803 -8.540 -4.727 1.00 96.25 307 SER A CA 1
ATOM 2289 C C . SER A 1 307 ? 15.750 -7.641 -3.927 1.00 96.25 307 SER A C 1
ATOM 2291 O O . SER A 1 307 ? 15.630 -7.574 -2.707 1.00 96.25 307 SER A O 1
ATOM 2293 N N . SER A 1 308 ? 16.730 -7.013 -4.582 1.00 95.50 308 SER A N 1
ATOM 2294 C CA . SER A 1 308 ? 17.716 -6.140 -3.933 1.00 95.50 308 SER A CA 1
ATOM 2295 C C . SER A 1 308 ? 17.163 -4.770 -3.567 1.00 95.50 308 SER A C 1
ATOM 2297 O O . SER A 1 308 ? 17.748 -4.116 -2.710 1.00 95.50 308 SER A O 1
ATOM 2299 N N . ASP A 1 309 ? 16.069 -4.363 -4.210 1.00 95.69 309 ASP A N 1
ATOM 2300 C CA . ASP A 1 309 ? 15.507 -3.026 -4.097 1.00 95.69 309 ASP A CA 1
ATOM 2301 C C . ASP A 1 309 ? 13.992 -3.098 -3.824 1.00 95.69 309 ASP A C 1
ATOM 2303 O O . ASP A 1 309 ? 13.206 -3.398 -4.732 1.00 95.69 309 ASP A O 1
ATOM 2307 N N . PRO A 1 310 ? 13.569 -2.992 -2.549 1.00 96.94 310 PRO A N 1
ATOM 2308 C CA . PRO A 1 310 ? 12.160 -2.970 -2.181 1.00 96.94 310 PRO A CA 1
ATOM 2309 C C . PRO A 1 310 ? 11.482 -1.690 -2.669 1.00 96.94 310 PRO A C 1
ATOM 2311 O O . PRO A 1 310 ? 11.925 -0.592 -2.371 1.00 96.94 310 PRO A O 1
ATOM 2314 N N . LEU A 1 311 ? 10.344 -1.834 -3.338 1.00 98.19 311 LEU A N 1
ATOM 2315 C CA . LEU A 1 311 ? 9.610 -0.701 -3.888 1.00 98.19 311 LEU A CA 1
ATOM 2316 C C . LEU A 1 311 ? 8.804 0.052 -2.825 1.00 98.19 311 LEU A C 1
ATOM 2318 O O . LEU A 1 311 ? 8.249 -0.542 -1.890 1.00 98.19 311 LEU A O 1
ATOM 2322 N N . TRP A 1 312 ? 8.635 1.343 -3.093 1.00 97.88 312 TRP A N 1
ATOM 2323 C CA . TRP A 1 312 ? 7.859 2.346 -2.366 1.00 97.88 312 TRP A CA 1
ATOM 2324 C C . TRP A 1 312 ? 8.375 2.608 -0.955 1.00 97.88 312 TRP A C 1
ATOM 2326 O O . TRP A 1 312 ? 7.596 2.864 -0.029 1.00 97.88 312 TRP A O 1
ATOM 2336 N N . ASP A 1 313 ? 9.694 2.543 -0.783 1.00 97.06 313 ASP A N 1
ATOM 2337 C CA . ASP A 1 313 ? 10.361 2.830 0.484 1.00 97.06 313 ASP A CA 1
ATOM 2338 C C . ASP A 1 313 ? 11.175 4.138 0.478 1.00 97.06 313 ASP A C 1
ATOM 2340 O O . ASP A 1 313 ? 11.582 4.604 1.551 1.00 97.06 313 ASP A O 1
ATOM 2344 N N . GLY A 1 314 ? 11.320 4.762 -0.698 1.00 96.06 314 GLY A N 1
ATOM 2345 C CA . GLY A 1 314 ? 12.032 6.022 -0.897 1.00 96.06 314 GLY A CA 1
ATOM 2346 C C . GLY A 1 314 ? 13.553 5.878 -0.844 1.00 96.06 314 GLY A C 1
ATOM 2347 O O . GLY A 1 314 ? 14.246 6.843 -0.501 1.00 96.06 314 GLY A O 1
ATOM 2348 N N . LYS A 1 315 ? 14.087 4.684 -1.106 1.00 95.88 315 LYS A N 1
ATOM 2349 C CA . LYS A 1 315 ? 15.516 4.356 -1.078 1.00 95.88 315 LYS A CA 1
ATOM 2350 C C . LYS A 1 315 ? 15.883 3.537 -2.310 1.00 95.88 315 LYS A C 1
ATOM 2352 O O . LYS A 1 315 ? 15.031 3.018 -2.988 1.00 95.88 315 LYS A O 1
ATOM 2357 N N . GLY A 1 316 ? 17.179 3.428 -2.603 1.00 92.88 316 GLY A N 1
ATOM 2358 C CA . GLY A 1 316 ? 17.645 2.624 -3.746 1.00 92.88 316 GLY A CA 1
ATOM 2359 C C . GLY A 1 316 ? 17.508 3.306 -5.110 1.00 92.88 316 GLY A C 1
ATOM 2360 O O . GLY A 1 316 ? 18.271 2.988 -6.007 1.00 92.88 316 GLY A O 1
ATOM 2361 N N . CYS A 1 317 ? 16.692 4.349 -5.186 1.00 92.81 317 CYS A N 1
ATOM 2362 C CA . CYS A 1 317 ? 16.317 5.075 -6.391 1.00 92.81 317 CYS A CA 1
ATOM 2363 C C . CYS A 1 317 ? 17.460 5.527 -7.306 1.00 92.81 317 CYS A C 1
ATOM 2365 O O . CYS A 1 317 ? 18.364 6.286 -6.923 1.00 92.81 317 CYS A O 1
ATOM 2367 N N . GLY A 1 318 ? 17.315 5.163 -8.572 1.00 92.19 318 GLY A N 1
ATOM 2368 C CA . GLY A 1 318 ? 18.149 5.582 -9.683 1.00 92.19 318 GLY A CA 1
ATOM 2369 C C . GLY A 1 318 ? 18.012 7.063 -10.045 1.00 92.19 318 GLY A C 1
ATOM 2370 O O . GLY A 1 318 ? 17.190 7.826 -9.528 1.00 92.19 318 GLY A O 1
ATOM 2371 N N . SER A 1 319 ? 18.844 7.493 -10.995 1.00 93.50 319 SER A N 1
ATOM 2372 C CA . SER A 1 319 ? 18.998 8.907 -11.357 1.00 93.50 319 SER A CA 1
ATOM 2373 C C . SER A 1 319 ? 17.734 9.580 -11.902 1.00 93.50 319 SER A C 1
ATOM 2375 O O . SER A 1 319 ? 17.684 10.808 -11.924 1.00 93.50 319 SER A O 1
ATOM 2377 N N . LEU A 1 320 ? 16.733 8.821 -12.363 1.00 95.00 320 LEU A N 1
ATOM 2378 C CA . LEU A 1 320 ? 15.487 9.376 -12.899 1.00 95.00 320 LEU A CA 1
ATOM 2379 C C . LEU A 1 320 ? 14.367 9.462 -11.857 1.00 95.00 320 LEU A C 1
ATOM 2381 O O . LEU A 1 320 ? 13.405 10.192 -12.088 1.00 95.00 320 LEU A O 1
ATOM 2385 N N . GLU A 1 321 ? 14.478 8.763 -10.726 1.00 95.31 321 GLU A N 1
ATOM 2386 C CA . GLU A 1 321 ? 13.397 8.594 -9.741 1.00 95.31 321 GLU A CA 1
ATOM 2387 C C . GLU A 1 321 ? 13.552 9.467 -8.489 1.00 95.31 321 GLU A C 1
ATOM 2389 O O . GLU A 1 321 ? 12.773 9.357 -7.547 1.00 95.31 321 GLU A O 1
ATOM 2394 N N . GLY A 1 322 ? 14.489 10.422 -8.491 1.00 94.06 322 GLY A N 1
ATOM 2395 C CA . GLY A 1 322 ? 14.722 11.302 -7.340 1.00 94.06 322 GLY A CA 1
ATOM 2396 C C . GLY A 1 322 ? 13.470 12.043 -6.839 1.00 94.06 322 GLY A C 1
ATOM 2397 O O . GLY A 1 322 ? 13.297 12.206 -5.635 1.00 94.06 322 GLY A O 1
ATOM 2398 N N . VAL A 1 323 ? 12.563 12.453 -7.738 1.00 95.19 323 VAL A N 1
ATOM 2399 C CA . VAL A 1 323 ? 11.272 13.068 -7.357 1.00 95.19 323 VAL A CA 1
ATOM 2400 C C . VAL A 1 323 ? 10.316 12.036 -6.762 1.00 95.19 323 VAL A C 1
ATOM 2402 O O . VAL A 1 323 ? 9.631 12.332 -5.786 1.00 95.19 323 VAL A O 1
ATOM 2405 N N . CYS A 1 324 ? 10.280 10.832 -7.333 1.00 95.62 324 CYS A N 1
ATOM 2406 C CA . CYS A 1 324 ? 9.437 9.742 -6.861 1.00 95.62 324 CYS A CA 1
ATOM 2407 C C . CYS A 1 324 ? 9.781 9.352 -5.421 1.00 95.62 324 CYS A C 1
ATOM 2409 O O . CYS A 1 324 ? 8.899 9.250 -4.575 1.00 95.62 324 CYS A O 1
ATOM 2411 N N . CYS A 1 325 ? 11.069 9.242 -5.117 1.00 94.75 325 CYS A N 1
ATOM 2412 C CA . CYS A 1 325 ? 11.544 8.845 -3.795 1.00 94.75 325 CYS A CA 1
ATOM 2413 C C . CYS A 1 325 ? 11.526 9.957 -2.754 1.00 94.75 325 CYS A C 1
ATOM 2415 O O . CYS A 1 325 ? 11.590 9.699 -1.555 1.00 94.75 325 CYS A O 1
ATOM 2417 N N . ALA A 1 326 ? 11.390 11.201 -3.204 1.00 96.19 326 ALA A N 1
ATOM 2418 C CA . ALA A 1 326 ? 11.100 12.337 -2.346 1.00 96.19 326 ALA A CA 1
ATOM 2419 C C . ALA A 1 326 ? 9.588 12.544 -2.131 1.00 96.19 326 ALA A C 1
ATOM 2421 O O . ALA A 1 326 ? 9.198 13.566 -1.558 1.00 96.19 326 ALA A O 1
ATOM 2422 N N . ALA A 1 327 ? 8.728 11.622 -2.592 1.00 96.00 327 ALA A N 1
ATOM 2423 C CA . ALA A 1 327 ? 7.287 11.753 -2.424 1.00 96.00 327 ALA A CA 1
ATOM 2424 C C . ALA A 1 327 ? 6.920 11.851 -0.928 1.00 96.00 327 ALA A C 1
ATOM 2426 O O . ALA A 1 327 ? 7.333 11.009 -0.121 1.00 96.00 327 ALA A O 1
ATOM 2427 N N . PRO A 1 328 ? 6.136 12.870 -0.527 1.00 94.75 328 PRO A N 1
ATOM 2428 C CA . PRO A 1 328 ? 5.762 13.053 0.866 1.00 94.75 328 PRO A CA 1
ATOM 2429 C C . PRO A 1 328 ? 5.035 11.834 1.434 1.00 94.75 328 PRO A C 1
ATOM 2431 O O . PRO A 1 328 ? 4.126 11.287 0.815 1.00 94.75 328 PRO A O 1
ATOM 2434 N N . GLY A 1 329 ? 5.406 11.453 2.654 1.00 93.38 329 GLY A N 1
ATOM 2435 C CA . GLY A 1 329 ? 4.767 10.362 3.383 1.00 93.38 329 GLY A CA 1
ATOM 2436 C C . GLY A 1 329 ? 5.442 9.004 3.213 1.00 93.38 329 GLY A C 1
ATOM 2437 O O . GLY A 1 329 ? 5.253 8.173 4.093 1.00 93.38 329 GLY A O 1
ATOM 2438 N N . LEU A 1 330 ? 6.278 8.775 2.189 1.00 96.00 330 LEU A N 1
ATOM 2439 C CA . LEU A 1 330 ? 7.008 7.507 2.035 1.00 96.00 330 LEU A CA 1
ATOM 2440 C C . LEU A 1 330 ? 7.690 7.071 3.353 1.00 96.00 330 LEU A C 1
ATOM 2442 O O . LEU A 1 330 ? 8.325 7.896 4.018 1.00 96.00 330 LEU A O 1
ATOM 2446 N N . PRO A 1 331 ? 7.558 5.793 3.772 1.00 97.00 331 PRO A N 1
ATOM 2447 C CA . PRO A 1 331 ? 6.880 4.672 3.097 1.00 97.00 331 PRO A CA 1
ATOM 2448 C C . PRO A 1 331 ? 5.384 4.508 3.460 1.00 97.00 331 PRO A C 1
ATOM 2450 O O . PRO A 1 331 ? 4.785 3.466 3.192 1.00 97.00 331 PRO A O 1
ATOM 2453 N N . TRP A 1 332 ? 4.780 5.482 4.143 1.00 97.88 332 TRP A N 1
ATOM 2454 C CA . TRP A 1 332 ? 3.407 5.437 4.645 1.00 97.88 332 TRP A CA 1
ATOM 2455 C C . TRP A 1 332 ? 2.485 6.392 3.880 1.00 97.88 332 TRP A C 1
ATOM 2457 O O . TRP A 1 332 ? 2.569 7.613 4.007 1.00 97.88 332 TRP A O 1
ATOM 2467 N N . PHE A 1 333 ? 1.531 5.849 3.131 1.00 97.88 333 PHE A N 1
ATOM 2468 C CA . PHE A 1 333 ? 0.479 6.677 2.556 1.00 97.88 333 PHE A CA 1
ATOM 2469 C C . PHE A 1 333 ? -0.566 7.046 3.608 1.00 97.88 333 PHE A C 1
ATOM 2471 O O . PHE A 1 333 ? -0.856 6.268 4.520 1.00 97.88 333 PHE A O 1
ATOM 2478 N N . ASN A 1 334 ? -1.168 8.224 3.447 1.00 97.75 334 ASN A N 1
ATOM 2479 C CA . ASN A 1 334 ? -2.219 8.726 4.321 1.00 97.75 334 ASN A CA 1
ATOM 2480 C C . ASN A 1 334 ? -3.368 9.292 3.487 1.00 97.75 334 ASN A C 1
ATOM 2482 O O . ASN A 1 334 ? -3.214 10.313 2.819 1.00 97.75 334 ASN A O 1
ATOM 2486 N N . LYS A 1 335 ? -4.533 8.650 3.561 1.00 97.44 335 LYS A N 1
ATOM 2487 C CA . LYS A 1 335 ? -5.742 9.063 2.855 1.00 97.44 335 LYS A CA 1
ATOM 2488 C C . LYS A 1 335 ? -6.835 9.441 3.843 1.00 97.44 335 LYS A C 1
ATOM 2490 O O . LYS A 1 335 ? -7.376 8.581 4.535 1.00 97.44 335 LYS A O 1
ATOM 2495 N N . ILE A 1 336 ? -7.208 10.717 3.860 1.00 97.00 336 ILE A N 1
ATOM 2496 C CA . ILE A 1 336 ? -8.401 11.199 4.565 1.00 97.00 336 ILE A CA 1
ATOM 2497 C C . ILE A 1 336 ? -9.609 11.033 3.636 1.00 97.00 336 ILE A C 1
ATOM 2499 O O . ILE A 1 336 ? -9.560 11.394 2.459 1.00 97.00 336 ILE A O 1
ATOM 2503 N N . LEU A 1 337 ? -10.688 10.456 4.155 1.00 96.50 337 LEU A N 1
ATOM 2504 C CA . LEU A 1 337 ? -11.938 10.226 3.440 1.00 96.50 337 LEU A CA 1
ATOM 2505 C C . LEU A 1 337 ? -12.937 11.345 3.744 1.00 96.50 337 LEU A C 1
ATOM 2507 O O . LEU A 1 337 ? -12.999 11.854 4.859 1.00 96.50 337 LEU A O 1
ATOM 2511 N N . ASN A 1 338 ? -13.783 11.672 2.768 1.00 92.75 338 ASN A N 1
ATOM 2512 C CA . ASN A 1 338 ? -14.817 12.702 2.932 1.00 92.75 338 ASN A CA 1
ATOM 2513 C C . ASN A 1 338 ? -15.929 12.290 3.909 1.00 92.75 338 ASN A C 1
ATOM 2515 O O . ASN A 1 338 ? -16.637 13.139 4.443 1.00 92.75 338 ASN A O 1
ATOM 2519 N N . THR A 1 339 ? -16.115 10.985 4.109 1.00 93.44 339 THR A N 1
ATOM 2520 C CA . THR A 1 339 ? -17.156 10.416 4.964 1.00 93.44 339 THR A CA 1
ATOM 2521 C C . THR A 1 339 ? -16.611 9.210 5.703 1.00 93.44 339 THR A C 1
ATOM 2523 O O . THR A 1 339 ? -15.905 8.387 5.114 1.00 93.44 339 THR A O 1
ATOM 2526 N N . THR A 1 340 ? -17.004 9.060 6.962 1.00 95.94 340 THR A N 1
ATOM 2527 C CA . THR A 1 340 ? -16.767 7.832 7.718 1.00 95.94 340 THR A CA 1
ATOM 2528 C C . THR A 1 340 ? -17.490 6.658 7.058 1.00 95.94 340 THR A C 1
ATOM 2530 O O . THR A 1 340 ? -18.626 6.795 6.603 1.00 95.94 340 THR A O 1
ATOM 2533 N N . THR A 1 341 ? -16.837 5.503 6.995 1.00 97.31 341 THR A N 1
ATOM 2534 C CA . THR A 1 341 ? -17.363 4.295 6.362 1.00 97.31 341 THR A CA 1
ATOM 2535 C C . THR A 1 341 ? -17.019 3.043 7.170 1.00 97.31 341 THR A C 1
ATOM 2537 O O . THR A 1 341 ? -16.175 3.069 8.061 1.00 97.31 341 THR A O 1
ATOM 2540 N N . THR A 1 342 ? -17.678 1.938 6.829 1.00 96.94 342 THR A N 1
ATOM 2541 C CA . THR A 1 342 ? -17.334 0.576 7.269 1.00 96.94 342 THR A CA 1
ATOM 2542 C C . THR A 1 342 ? -17.021 -0.327 6.075 1.00 96.94 342 THR A C 1
ATOM 2544 O O . THR A 1 342 ? -17.088 -1.550 6.180 1.00 96.94 342 THR A O 1
ATOM 2547 N N . ASP A 1 343 ? -16.695 0.261 4.924 1.00 97.94 343 ASP A N 1
ATOM 2548 C CA . ASP A 1 343 ? -16.322 -0.485 3.726 1.00 97.94 343 ASP A CA 1
ATOM 2549 C C . ASP A 1 343 ? -15.147 -1.436 3.993 1.00 97.94 343 ASP A C 1
ATOM 2551 O O . ASP A 1 343 ? -14.295 -1.193 4.846 1.00 97.94 343 ASP A O 1
ATOM 2555 N N . TYR A 1 344 ? -15.074 -2.532 3.241 1.00 98.06 344 TYR A N 1
ATOM 2556 C CA . TYR A 1 344 ? -13.838 -3.305 3.183 1.00 98.06 344 TYR A CA 1
ATOM 2557 C C . TYR A 1 344 ? -12.734 -2.478 2.514 1.00 98.06 344 TYR A C 1
ATOM 2559 O O . TYR A 1 344 ? -13.012 -1.638 1.652 1.00 98.06 344 TYR A O 1
ATOM 2567 N N . LEU A 1 345 ? -11.482 -2.777 2.858 1.00 98.25 345 LEU A N 1
ATOM 2568 C CA . LEU A 1 345 ? -10.337 -2.407 2.029 1.00 98.25 345 LEU A CA 1
ATOM 2569 C C . LEU A 1 345 ? -10.058 -3.535 1.040 1.00 98.25 345 LEU A C 1
ATOM 2571 O O . LEU A 1 345 ? -10.169 -4.708 1.380 1.00 98.25 345 LEU A O 1
ATOM 2575 N N . GLU A 1 346 ? -9.702 -3.198 -0.186 1.00 98.12 346 GLU A N 1
ATOM 2576 C CA . GLU A 1 346 ? -9.280 -4.147 -1.209 1.00 98.12 346 GLU A CA 1
ATOM 2577 C C . GLU A 1 346 ? -7.841 -3.836 -1.603 1.00 98.12 346 GLU A C 1
ATOM 2579 O O . GLU A 1 346 ? -7.519 -2.687 -1.903 1.00 98.12 346 GLU A O 1
ATOM 2584 N N . LEU A 1 347 ? -7.005 -4.872 -1.613 1.00 97.31 347 LEU A N 1
ATOM 2585 C CA . LEU A 1 347 ? -5.699 -4.863 -2.260 1.00 97.31 347 LEU A CA 1
ATOM 2586 C C . LEU A 1 347 ? -5.836 -5.613 -3.584 1.00 97.31 347 LEU A C 1
ATOM 2588 O O . LEU A 1 347 ? -6.331 -6.745 -3.597 1.00 97.31 347 LEU A O 1
ATOM 2592 N N . ARG A 1 348 ? -5.430 -4.979 -4.680 1.00 94.56 348 ARG A N 1
ATOM 2593 C CA . ARG A 1 348 ? -5.608 -5.468 -6.049 1.00 94.56 348 ARG A CA 1
ATOM 2594 C C . ARG A 1 348 ? -4.366 -5.265 -6.903 1.00 94.56 348 ARG A C 1
ATOM 2596 O O . ARG A 1 348 ? -3.672 -4.260 -6.654 1.00 94.56 348 ARG A O 1
#

Sequence (348 aa):
MLSLLILAIACLPQFISSSNLALTFDAANNTCTAACTTCGDTSNTDASNNGQDIQEIKQKMNGIISSLSHIKETATSNAGAINDILLLVEDLIMLHNDSSSFSPIPTSCQEIKNEQPNSPSGVYLLKTNNGTKYVYCNMGELCGSVGWSRLAYLDMTDATENCPSGFRLYQSGGVRACGRATSSRGSCVSVQFPSNGISYSQVCGRVVGYQYGTPDAADPRPIINDINSHYVDGISITRGSPRQHVWTLMAGLNEASLHNNDGRFNCPCSQGSTQNSTLQSFIGNDYFCESGNPATDGSYQFGVLYSSDPLWDGKGCGSLEGVCCAAPGLPWFNKILNTTTTDYLELR

Radius of gyration: 29.96 Å; Cα contacts (8 Å, |Δi|>4): 601; chains: 1; bounding box: 47×49×89 Å

Solvent-accessible surface area (backbone atoms only — not comparable to full-atom values): 20160 Å² total; per-residue (Å²): 109,70,70,59,52,53,51,56,58,70,62,55,82,77,79,73,82,91,75,76,62,56,74,53,79,41,84,90,76,78,46,79,50,79,47,76,83,80,84,78,93,77,88,86,91,89,55,84,64,60,54,55,54,54,51,50,50,49,52,52,51,51,52,51,52,53,51,52,53,52,45,68,74,47,72,86,62,69,80,63,60,57,57,56,49,51,54,50,51,52,51,51,49,48,53,53,48,60,71,48,70,78,58,77,69,39,66,42,35,40,53,48,36,68,79,38,72,83,52,71,61,46,78,42,74,27,36,31,82,72,45,77,44,81,39,46,23,43,43,57,80,55,85,91,44,55,16,42,66,64,56,73,88,85,59,5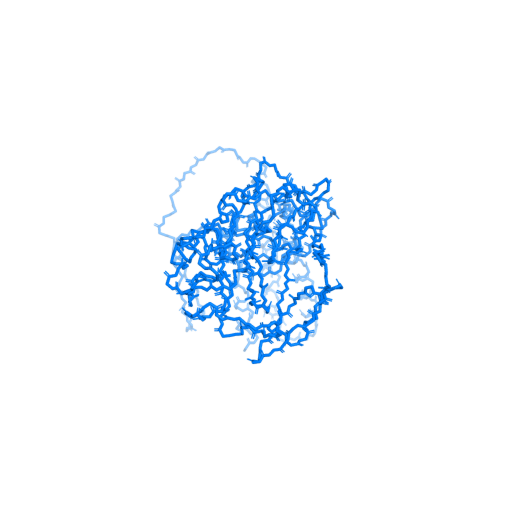1,85,45,86,86,55,73,57,59,79,76,40,33,79,45,73,51,96,91,43,51,46,67,40,70,63,94,68,98,61,89,65,80,50,61,49,76,31,65,33,74,32,43,75,44,40,63,48,68,47,69,64,83,47,60,39,58,31,73,31,41,7,49,43,74,60,88,84,60,79,42,94,88,54,59,47,55,34,57,42,41,35,30,31,48,86,78,77,38,81,58,37,37,39,28,24,14,38,29,14,38,31,46,50,96,76,54,10,53,30,24,24,53,59,22,69,74,28,50,28,63,80,51,55,44,74,85,47,74,82,41,59,48,36,35,33,38,34,76,35,66,83,44,62,83,50,79,86,43,69,31,68,90,29,58,32,47,55,51,58,89,65,28,86,29,24,60,58,30,42,62,42,86,55,64,46,36,51,72,38,79,50,99,56,72,40,49,51,32,43,30,48,53